Protein AF-K1YU89-F1 (afdb_monomer_lite)

Secondary structure (DSSP, 8-state):
-----TTHHHHHHHHHHHHHHHHHTSTT--SS-HHHHHHHHHHHHTT-S---TTEEE--GGG---EEPPB-S---SS--S-TTT-----SS---PPPPPB--EEEEEEEE-S-EEHHHHHTTTTTSGGGG-B-HHHHHHHHHH-GGGS-TT-EEEEEEEETTEEEEEEEEE-TTTSSEEEEEEETTS-PEEPGGGEEEEEE-------

Sequence (208 aa):
MAHRVAGEQYYDLDGQLLEIKRQLRQRAGYPYDPNELRKHLQSIITGKFYTTLALIARDSKERNIIMDRTDGTGLLSRTQEQYIFSSTVDFDIREYDQPTEIMPVSIFALMENATFTQMFGSLLQEPEDLFFTQAQVKSFILKNQDWLHEDCITHIPFKYGGIYLVANVSFKKSDDIPSVIVHNSKAPQIYSGMCGTILLSRIVVPCY

pLDDT: mean 75.4, std 15.04, range [29.95, 94.62]

Structure (mmCIF, N/CA/C/O backbone):
data_AF-K1YU89-F1
#
_entry.id   AF-K1YU89-F1
#
loop_
_atom_site.group_PDB
_atom_site.id
_atom_site.type_symbol
_atom_site.label_atom_id
_atom_site.label_alt_id
_atom_site.label_comp_id
_atom_site.label_asym_id
_atom_site.label_entity_id
_atom_site.label_seq_id
_atom_site.pdbx_PDB_ins_code
_atom_site.Cartn_x
_atom_site.Cartn_y
_atom_site.Cartn_z
_atom_site.occupancy
_atom_site.B_iso_or_equiv
_atom_site.auth_seq_id
_atom_site.auth_comp_id
_atom_site.auth_asym_id
_atom_site.auth_atom_id
_atom_site.pdbx_PDB_model_num
ATOM 1 N N . MET A 1 1 ? -27.748 -25.096 -0.730 1.00 44.34 1 MET A N 1
ATOM 2 C CA . MET A 1 1 ? -27.776 -25.230 0.742 1.00 44.34 1 MET A CA 1
ATOM 3 C C . MET A 1 1 ? -27.539 -23.847 1.324 1.00 44.34 1 MET A C 1
ATOM 5 O O . MET A 1 1 ? -26.542 -23.240 0.964 1.00 44.34 1 MET A O 1
ATOM 9 N N . ALA A 1 2 ? -28.471 -23.308 2.113 1.00 43.91 2 ALA A N 1
ATOM 10 C CA . ALA A 1 2 ? -28.295 -22.001 2.745 1.00 43.91 2 ALA A CA 1
ATOM 11 C C . ALA A 1 2 ? -27.233 -22.121 3.845 1.00 43.91 2 ALA A C 1
ATOM 13 O O . ALA A 1 2 ? -27.403 -22.886 4.795 1.00 43.91 2 ALA A O 1
ATOM 14 N N . HIS A 1 3 ? -26.120 -21.413 3.687 1.00 44.97 3 HIS A N 1
ATOM 15 C CA . HIS A 1 3 ? -25.055 -21.384 4.678 1.00 44.97 3 HIS A CA 1
ATOM 16 C C . HIS A 1 3 ? -25.601 -20.654 5.923 1.00 44.97 3 HIS A C 1
ATOM 18 O O . HIS A 1 3 ? -25.944 -19.477 5.845 1.00 44.97 3 HIS A O 1
ATOM 24 N N . ARG A 1 4 ? -25.733 -21.343 7.068 1.00 51.50 4 ARG A N 1
ATOM 25 C CA . ARG A 1 4 ? -26.103 -20.761 8.383 1.00 51.50 4 ARG A CA 1
ATOM 26 C C . ARG A 1 4 ? -24.967 -19.880 8.945 1.00 51.50 4 ARG A C 1
ATOM 28 O O . ARG A 1 4 ? -24.510 -20.084 10.058 1.00 51.50 4 ARG A O 1
ATOM 35 N N . VAL A 1 5 ? -24.480 -18.929 8.156 1.00 54.12 5 VAL A N 1
ATOM 36 C CA . VAL A 1 5 ? -23.359 -18.040 8.515 1.00 54.12 5 VAL A CA 1
ATOM 37 C C . VAL A 1 5 ? -23.851 -16.833 9.333 1.00 54.12 5 VAL A C 1
ATOM 39 O O . VAL A 1 5 ? -23.093 -16.228 10.073 1.00 54.12 5 VAL A O 1
ATOM 42 N N . ALA A 1 6 ? -25.155 -16.541 9.303 1.00 61.31 6 ALA A N 1
ATOM 43 C CA . ALA A 1 6 ? -25.729 -15.294 9.812 1.00 61.31 6 ALA A CA 1
ATOM 44 C C . ALA A 1 6 ? -26.273 -15.325 11.261 1.00 61.31 6 ALA A C 1
ATOM 46 O O . ALA A 1 6 ? -26.884 -14.361 11.698 1.00 61.31 6 ALA A O 1
ATOM 47 N N . GLY A 1 7 ? -26.144 -16.413 12.022 1.00 76.19 7 GLY A N 1
ATOM 48 C CA . GLY A 1 7 ? -26.718 -16.456 13.379 1.00 76.19 7 GLY A CA 1
ATOM 49 C C . GLY A 1 7 ? -25.809 -15.801 14.416 1.00 76.19 7 GLY A C 1
ATOM 50 O O . GLY A 1 7 ? -26.091 -14.730 14.947 1.00 76.19 7 GLY A O 1
ATOM 51 N N . GLU A 1 8 ? -24.692 -16.473 14.678 1.00 80.69 8 GLU A N 1
ATOM 52 C CA . GLU A 1 8 ? -23.737 -16.093 15.722 1.00 80.69 8 GLU A CA 1
ATOM 53 C C . GLU A 1 8 ? -23.016 -14.784 15.387 1.00 80.69 8 GLU A C 1
ATOM 55 O O . GLU A 1 8 ? -22.921 -13.911 16.238 1.00 80.69 8 GLU A O 1
ATOM 60 N N . GLN A 1 9 ? -22.635 -14.568 14.122 1.00 75.56 9 GLN A N 1
ATOM 61 C CA . GLN A 1 9 ? -21.966 -13.330 13.702 1.00 75.56 9 GLN A CA 1
ATOM 62 C C . GLN A 1 9 ? -22.813 -12.076 13.961 1.00 75.56 9 GLN A C 1
ATOM 64 O O . GLN A 1 9 ? -22.295 -11.051 14.396 1.00 75.56 9 GLN A O 1
ATOM 69 N N . TYR A 1 10 ? -24.125 -12.144 13.717 1.00 81.94 10 TYR A N 1
ATOM 70 C CA . TYR A 1 10 ? -25.020 -11.017 13.983 1.00 81.94 10 TYR A CA 1
ATOM 71 C C . TYR A 1 10 ? -25.264 -10.823 15.478 1.00 81.94 10 TYR A C 1
ATOM 73 O O . TYR A 1 10 ? -25.394 -9.685 15.923 1.00 81.94 10 TYR A O 1
ATOM 81 N N . TYR A 1 11 ? -25.297 -11.912 16.250 1.00 85.25 11 TYR A N 1
ATOM 82 C CA . TYR A 1 11 ? -25.384 -11.848 17.705 1.00 85.25 11 TYR A CA 1
ATOM 83 C C . TYR A 1 11 ? -24.146 -11.171 18.312 1.00 85.25 11 TYR A C 1
ATOM 85 O O . TYR A 1 11 ? -24.275 -10.277 19.148 1.00 85.25 11 TYR A O 1
ATOM 93 N N . ASP A 1 12 ? -22.952 -11.526 17.836 1.00 87.88 12 ASP A N 1
ATOM 94 C CA . ASP A 1 12 ? -21.697 -10.917 18.279 1.00 87.88 12 ASP A CA 1
ATOM 95 C C . ASP A 1 12 ? -21.623 -9.430 17.904 1.00 87.88 12 ASP A C 1
ATOM 97 O O . ASP A 1 12 ? -21.248 -8.597 18.734 1.00 87.88 12 ASP A O 1
ATOM 101 N N . LEU A 1 13 ? -22.036 -9.070 16.681 1.00 84.75 13 LEU A N 1
ATOM 102 C CA . LEU A 1 13 ? -22.123 -7.673 16.241 1.00 84.75 13 LEU A CA 1
ATOM 103 C C . LEU A 1 13 ? -23.114 -6.861 17.087 1.00 84.75 13 LEU A C 1
ATOM 105 O O . LEU A 1 13 ? -22.806 -5.733 17.474 1.00 84.75 13 LEU A O 1
ATOM 109 N N . ASP A 1 14 ? -24.280 -7.421 17.418 1.00 89.88 14 ASP A N 1
ATOM 110 C CA . ASP A 1 14 ? -25.248 -6.769 18.310 1.00 89.88 14 ASP A CA 1
ATOM 111 C C . ASP A 1 14 ? -24.659 -6.557 19.715 1.00 89.88 14 ASP A C 1
ATOM 113 O O . ASP A 1 14 ? -24.764 -5.466 20.286 1.00 89.88 14 ASP A O 1
ATOM 117 N N . GLY A 1 15 ? -23.929 -7.549 20.236 1.00 92.62 15 GLY A N 1
ATOM 118 C CA . GLY A 1 15 ? -23.182 -7.435 21.488 1.00 92.62 15 GLY A CA 1
ATOM 119 C C . GLY A 1 15 ? -22.153 -6.296 21.475 1.00 92.62 15 GLY A C 1
ATOM 120 O O . GLY A 1 15 ? -22.077 -5.514 22.428 1.00 92.62 15 GLY A O 1
ATOM 121 N N . GLN A 1 16 ? -21.405 -6.137 20.380 1.00 90.19 16 GLN A N 1
ATOM 122 C CA . GLN A 1 16 ? -20.457 -5.029 20.209 1.00 90.19 16 GLN A CA 1
ATOM 123 C C . GLN A 1 16 ? -21.161 -3.663 20.181 1.00 90.19 16 GLN A C 1
ATOM 125 O O . GLN A 1 16 ? -20.719 -2.718 20.843 1.00 90.19 16 GLN A O 1
ATOM 130 N N . LEU A 1 17 ? -22.286 -3.549 19.467 1.00 91.06 17 LEU A N 1
ATOM 131 C CA . LEU A 1 17 ? -23.087 -2.320 19.423 1.00 91.06 17 LEU A CA 1
ATOM 132 C C . LEU A 1 17 ? -23.656 -1.960 20.802 1.00 91.06 17 LEU A C 1
ATOM 134 O O . LEU A 1 17 ? -23.682 -0.781 21.183 1.00 91.06 17 LEU A O 1
ATOM 138 N N . LEU A 1 18 ? -24.080 -2.962 21.575 1.00 93.81 18 LEU A N 1
ATOM 139 C CA . LEU A 1 18 ? -24.549 -2.777 22.943 1.00 93.81 18 LEU A CA 1
ATOM 140 C C . LEU A 1 18 ? -23.438 -2.231 23.849 1.00 93.81 18 LEU A C 1
ATOM 142 O O . LEU A 1 18 ? -23.694 -1.316 24.637 1.00 93.81 18 LEU A O 1
ATOM 146 N N . GLU A 1 19 ? -22.211 -2.735 23.714 1.00 93.44 19 GLU A N 1
ATOM 147 C CA . GLU A 1 19 ? -21.069 -2.263 24.500 1.00 93.44 19 GLU A CA 1
ATOM 148 C C . GLU A 1 19 ? -20.697 -0.813 24.160 1.00 93.44 19 GLU A C 1
ATOM 150 O O . GLU A 1 19 ? -20.540 0.004 25.071 1.00 93.44 19 GLU A O 1
ATOM 155 N N . ILE A 1 20 ? -20.673 -0.436 22.875 1.00 88.69 20 ILE A N 1
ATOM 156 C CA . ILE A 1 20 ? -20.474 0.965 22.454 1.00 88.69 20 ILE A CA 1
ATOM 157 C C . ILE A 1 20 ? -21.544 1.864 23.088 1.00 88.69 20 ILE A C 1
ATOM 159 O O . ILE A 1 20 ? -21.242 2.897 23.693 1.00 88.69 20 ILE A O 1
ATOM 163 N N . LYS A 1 21 ? -22.815 1.452 23.022 1.00 92.00 21 LYS A N 1
ATOM 164 C CA . LYS A 1 21 ? -23.932 2.183 23.634 1.00 92.00 21 LYS A CA 1
ATOM 165 C C . LYS A 1 21 ? -23.790 2.296 25.153 1.00 92.00 21 LYS A C 1
ATOM 167 O O . LYS A 1 21 ? -24.124 3.341 25.715 1.00 92.00 21 LYS A O 1
ATOM 172 N N . ARG A 1 22 ? -23.318 1.244 25.828 1.00 94.62 22 ARG A N 1
ATOM 173 C CA . ARG A 1 22 ? -23.059 1.246 27.274 1.00 94.62 22 ARG A CA 1
ATOM 174 C C . ARG A 1 22 ? -21.967 2.253 27.626 1.00 94.62 22 ARG A C 1
ATOM 176 O O . ARG A 1 22 ? -22.165 3.038 28.551 1.00 94.62 22 ARG A O 1
ATOM 183 N N . GLN A 1 23 ? -20.858 2.262 26.885 1.00 91.19 23 GLN A N 1
ATOM 184 C CA . GLN A 1 23 ? -19.743 3.194 27.081 1.00 91.19 23 GLN A CA 1
ATOM 185 C C . GLN A 1 23 ? -20.178 4.653 26.897 1.00 91.19 23 GLN A C 1
ATOM 187 O O . GLN A 1 23 ? -19.888 5.487 27.750 1.00 91.19 23 GLN A O 1
ATOM 192 N N . LEU A 1 24 ? -20.981 4.947 25.869 1.00 90.75 24 LEU A N 1
ATOM 193 C CA . LEU A 1 24 ? -21.518 6.293 25.626 1.00 90.75 24 LEU A CA 1
ATOM 194 C C . LEU A 1 24 ? -22.447 6.812 26.732 1.00 90.75 24 LEU A C 1
ATOM 196 O O . LEU A 1 24 ? -22.634 8.018 26.869 1.00 90.75 24 LEU A O 1
ATOM 200 N N . ARG A 1 25 ? -23.052 5.913 27.516 1.00 92.62 25 ARG A N 1
ATOM 201 C CA . ARG A 1 25 ? -23.975 6.250 28.612 1.00 92.62 25 ARG A CA 1
ATOM 202 C C . ARG A 1 25 ? -23.294 6.371 29.973 1.00 92.62 25 ARG A C 1
ATOM 204 O O . ARG A 1 25 ? -23.973 6.649 30.963 1.00 92.62 25 ARG A O 1
ATOM 211 N N . GLN A 1 26 ? -21.986 6.135 30.062 1.00 93.44 26 GLN A N 1
ATOM 212 C CA . GLN A 1 26 ? -21.264 6.286 31.321 1.00 93.44 26 GLN A CA 1
ATOM 213 C C . GLN A 1 26 ? -21.267 7.754 31.761 1.00 93.44 26 GLN A C 1
ATOM 215 O O . GLN A 1 26 ? -21.104 8.660 30.949 1.00 93.44 26 GLN A O 1
ATOM 220 N N . ARG A 1 27 ? -21.416 8.005 33.069 1.00 89.69 27 ARG A N 1
ATOM 221 C CA . ARG A 1 27 ? -21.416 9.373 33.626 1.00 89.69 27 ARG A CA 1
ATOM 222 C C . ARG A 1 27 ? -20.113 10.133 33.370 1.00 89.69 27 ARG A C 1
ATOM 224 O O . ARG A 1 27 ? -20.145 11.352 33.286 1.00 89.69 27 ARG A O 1
ATOM 231 N N . ALA A 1 28 ? -18.997 9.415 33.255 1.00 90.94 28 ALA A N 1
ATOM 232 C CA . ALA A 1 28 ? -17.693 9.984 32.925 1.00 90.94 28 ALA A CA 1
ATOM 233 C C . ALA A 1 28 ? -17.545 10.338 31.431 1.00 90.94 28 ALA A C 1
ATOM 235 O O . ALA A 1 28 ? -16.550 10.945 31.049 1.00 90.94 28 ALA A O 1
ATOM 236 N N . GLY A 1 29 ? -18.531 9.986 30.598 1.00 81.75 29 GLY A N 1
ATOM 237 C CA . GLY A 1 29 ? -18.482 10.154 29.152 1.00 81.75 29 GLY A CA 1
ATOM 238 C C . GLY A 1 29 ? -17.645 9.086 28.447 1.00 81.75 29 GLY A C 1
ATOM 239 O O . GLY A 1 29 ? -17.143 8.142 29.057 1.00 81.75 29 GLY A O 1
ATOM 240 N N . TYR A 1 30 ? -17.527 9.238 27.130 1.00 85.31 30 TYR A N 1
ATOM 241 C CA . TYR A 1 30 ? -16.664 8.421 26.285 1.00 85.31 30 TYR A CA 1
ATOM 242 C C . TYR A 1 30 ? -15.291 9.105 26.174 1.00 85.31 30 TYR A C 1
ATOM 244 O O . TYR A 1 30 ? -15.261 10.309 25.925 1.00 8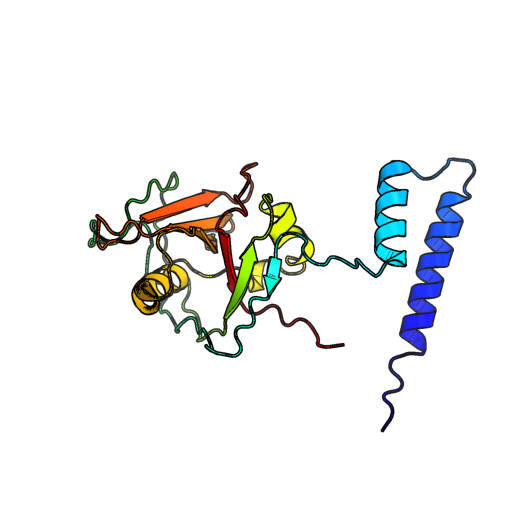5.31 30 TYR A O 1
ATOM 252 N N . PRO A 1 31 ? -14.160 8.396 26.353 1.00 86.31 31 PRO A N 1
ATOM 253 C CA . PRO A 1 31 ? -12.840 9.029 26.446 1.00 86.31 31 PRO A CA 1
ATOM 254 C C . PRO A 1 31 ? -12.288 9.559 25.110 1.00 86.31 31 PRO A C 1
ATOM 256 O O . PRO A 1 31 ? -11.202 10.131 25.089 1.00 86.31 31 PRO A O 1
ATOM 259 N N . TYR A 1 32 ? -13.011 9.376 24.002 1.00 88.19 32 TYR A N 1
ATOM 260 C CA . TYR A 1 32 ? -12.605 9.809 22.663 1.00 88.19 32 TYR A CA 1
ATOM 261 C C . TYR A 1 32 ? -13.449 10.990 22.165 1.00 88.19 32 TYR A C 1
ATOM 263 O O . TYR A 1 32 ? -14.553 11.227 22.657 1.00 88.19 32 TYR A O 1
ATOM 271 N N . ASP A 1 33 ? -12.947 11.705 21.150 1.00 87.44 33 ASP A N 1
ATOM 272 C CA . ASP A 1 33 ? -13.638 12.852 20.549 1.00 87.44 33 ASP A CA 1
ATOM 273 C C . ASP A 1 33 ? -15.028 12.449 20.001 1.00 87.44 33 ASP A C 1
ATOM 275 O O . ASP A 1 33 ? -15.123 11.601 19.102 1.00 87.44 33 ASP A O 1
ATOM 279 N N . PRO A 1 34 ? -16.123 13.059 20.496 1.00 87.50 34 PRO A N 1
ATOM 280 C CA . PRO A 1 34 ? -17.476 12.751 20.045 1.00 87.50 34 PRO A CA 1
ATOM 281 C C . PRO A 1 34 ? -17.710 13.045 18.555 1.00 87.50 34 PRO A C 1
ATOM 283 O O . PRO A 1 34 ? -18.547 12.384 17.935 1.00 87.50 34 PRO A O 1
ATOM 286 N N . ASN A 1 35 ? -16.991 14.000 17.953 1.00 87.44 35 ASN A N 1
ATOM 287 C CA . ASN A 1 35 ? -17.133 14.310 16.528 1.00 87.44 35 ASN A CA 1
ATOM 288 C C . ASN A 1 35 ? -16.544 13.207 15.649 1.00 87.44 35 ASN A C 1
ATOM 290 O O . ASN A 1 35 ? -17.170 12.811 14.662 1.00 87.44 35 ASN A O 1
ATOM 294 N N . GLU A 1 36 ? -15.374 12.690 16.020 1.00 83.00 36 GLU A N 1
ATOM 295 C CA . GLU A 1 36 ? -14.752 11.557 15.337 1.00 83.00 36 GLU A CA 1
ATOM 296 C C . GLU A 1 36 ? -15.609 10.300 15.479 1.00 83.00 36 GLU A C 1
ATOM 298 O O . GLU A 1 36 ? -15.924 9.661 14.472 1.00 83.00 36 GLU A O 1
ATOM 303 N N . LEU A 1 37 ? -16.102 9.995 16.684 1.00 87.62 37 LEU A N 1
ATOM 304 C CA . LEU A 1 37 ? -17.018 8.870 16.882 1.00 87.62 37 LEU A CA 1
ATOM 305 C C . LEU A 1 37 ? -18.277 8.998 16.009 1.00 87.62 37 LEU A C 1
ATOM 307 O O . LEU A 1 37 ? -18.686 8.031 15.364 1.00 87.62 37 LEU A O 1
ATOM 311 N N . ARG A 1 38 ? -18.878 10.195 15.937 1.00 89.69 38 ARG A N 1
ATOM 312 C CA . ARG A 1 38 ? -20.055 10.449 15.093 1.00 89.69 38 ARG A CA 1
ATOM 313 C C . ARG A 1 38 ? -19.775 10.149 13.621 1.00 89.69 38 ARG A C 1
ATOM 315 O O . ARG A 1 38 ? -20.617 9.536 12.968 1.00 89.69 38 ARG A O 1
ATOM 322 N N . LYS A 1 39 ? -18.617 10.567 13.096 1.00 84.06 39 LYS A N 1
ATOM 323 C CA . LYS A 1 39 ? -18.219 10.281 11.706 1.00 84.06 39 LYS A CA 1
ATOM 324 C C . LYS A 1 39 ? -18.133 8.775 11.456 1.00 84.06 39 LYS A C 1
ATOM 326 O O . LYS A 1 39 ? -18.711 8.298 10.486 1.00 84.06 39 LYS A O 1
ATOM 331 N N . HIS A 1 40 ? -17.486 8.027 12.349 1.00 83.81 40 HIS A N 1
ATOM 332 C CA . HIS A 1 40 ? -17.321 6.577 12.206 1.00 83.81 40 HIS A CA 1
ATOM 333 C C . HIS A 1 40 ? -18.657 5.826 12.288 1.00 83.81 40 HIS A C 1
ATOM 335 O O . HIS A 1 40 ? -18.933 4.973 11.445 1.00 83.81 40 HIS A O 1
ATOM 341 N N . LEU A 1 41 ? -19.529 6.188 13.235 1.00 88.00 41 LEU A N 1
ATOM 342 C CA . LEU A 1 41 ? -20.878 5.619 13.328 1.00 88.00 41 LEU A CA 1
ATOM 343 C C . LEU A 1 41 ? -21.704 5.911 12.068 1.00 88.00 41 LEU A C 1
ATOM 345 O O . LEU A 1 41 ? -22.385 5.023 11.560 1.00 88.00 41 LEU A O 1
ATOM 349 N N . GLN A 1 42 ? -21.615 7.127 11.521 1.00 87.44 42 GLN A N 1
ATOM 350 C CA . GLN A 1 42 ? -22.289 7.472 10.269 1.00 87.44 42 GLN A CA 1
ATOM 351 C C . GLN A 1 42 ? -21.751 6.653 9.086 1.00 87.44 42 GLN A C 1
ATOM 353 O O . GLN A 1 42 ? -22.534 6.229 8.232 1.00 87.44 42 GLN A O 1
ATOM 358 N N . SER A 1 43 ? -20.442 6.399 9.035 1.00 80.69 43 SER A N 1
ATOM 359 C CA . SER A 1 43 ? -19.835 5.527 8.024 1.00 80.69 43 SER A CA 1
ATOM 360 C C . SER A 1 43 ? -20.370 4.097 8.120 1.00 80.69 43 SER A C 1
ATOM 362 O O . SER A 1 43 ? -20.803 3.556 7.108 1.00 80.69 43 SER A O 1
ATOM 364 N N . ILE A 1 44 ? -20.454 3.531 9.328 1.00 84.00 44 ILE A N 1
ATOM 365 C CA . ILE A 1 44 ? -21.052 2.207 9.578 1.00 84.00 44 ILE A CA 1
ATOM 366 C C . ILE A 1 44 ? -22.511 2.160 9.098 1.00 84.00 44 ILE A C 1
ATOM 368 O O . ILE A 1 44 ? -22.881 1.281 8.326 1.00 84.00 44 ILE A O 1
ATOM 372 N N . ILE A 1 45 ? -23.333 3.142 9.490 1.00 83.75 45 ILE A N 1
ATOM 373 C CA . ILE A 1 45 ? -24.760 3.211 9.119 1.00 83.75 45 ILE A CA 1
ATOM 374 C C . ILE A 1 45 ? -24.947 3.306 7.600 1.00 83.75 45 ILE A C 1
ATOM 376 O O . ILE A 1 45 ? -25.881 2.731 7.048 1.00 83.75 45 ILE A O 1
ATOM 380 N N . THR A 1 46 ? -24.070 4.043 6.918 1.00 77.81 46 THR A N 1
ATOM 381 C CA . THR A 1 46 ? -24.148 4.245 5.462 1.00 77.81 46 THR A CA 1
ATOM 382 C C . THR A 1 46 ? -23.481 3.133 4.659 1.00 77.81 46 THR A C 1
ATOM 384 O O . THR A 1 46 ? -23.377 3.251 3.440 1.00 77.81 46 THR A O 1
ATOM 387 N N . GLY A 1 47 ? -23.017 2.064 5.313 1.00 72.00 47 GLY A N 1
ATOM 388 C CA . GLY A 1 47 ? -22.324 0.969 4.643 1.00 72.00 47 GLY A CA 1
ATOM 389 C C . GLY A 1 47 ? -20.935 1.341 4.121 1.00 72.00 47 GLY A C 1
ATOM 390 O O . GLY A 1 47 ? -20.346 0.593 3.347 1.00 72.00 47 GLY A O 1
ATOM 391 N N . LYS A 1 48 ? -20.385 2.488 4.538 1.00 70.62 48 LYS A N 1
ATOM 392 C CA . LYS A 1 48 ? -19.031 2.941 4.199 1.00 70.62 48 LYS A CA 1
ATOM 393 C C . LYS A 1 48 ? -18.022 2.282 5.135 1.00 70.62 48 LYS A C 1
ATOM 395 O O . LYS A 1 48 ? -17.305 2.957 5.872 1.00 70.62 48 LYS A O 1
ATOM 400 N N . PHE A 1 49 ? -17.979 0.953 5.107 1.00 61.59 49 PHE A N 1
ATOM 401 C CA . PHE A 1 49 ? -17.081 0.110 5.901 1.00 61.59 49 PHE A CA 1
ATOM 402 C C . PHE A 1 49 ? -15.644 0.143 5.368 1.00 61.59 49 PHE A C 1
ATOM 404 O O . PHE A 1 49 ? -15.028 -0.890 5.169 1.00 61.59 49 PHE A O 1
ATOM 411 N N . TYR A 1 50 ? -15.109 1.337 5.112 1.00 57.53 50 TYR A N 1
ATOM 412 C CA . TYR A 1 50 ? -13.865 1.534 4.369 1.00 57.53 50 TYR A CA 1
ATOM 413 C C . TYR A 1 50 ? -13.991 0.995 2.939 1.00 57.53 50 TYR A C 1
ATOM 415 O O . TYR A 1 50 ? -13.346 0.033 2.535 1.00 57.53 50 TYR A O 1
ATOM 423 N N . THR A 1 51 ? -14.766 1.689 2.105 1.00 49.03 51 THR A N 1
ATOM 424 C CA . THR A 1 51 ? -14.253 1.853 0.745 1.00 49.03 51 THR A CA 1
ATOM 425 C C . THR A 1 51 ? -12.999 2.678 0.935 1.00 49.03 51 THR A C 1
ATOM 427 O O . THR A 1 51 ? -13.084 3.788 1.460 1.00 49.03 51 THR A O 1
ATOM 430 N N . THR A 1 52 ? -11.841 2.117 0.628 1.00 51.72 52 THR A N 1
ATOM 431 C CA . THR A 1 52 ? -10.607 2.869 0.465 1.00 51.72 52 THR A CA 1
ATOM 432 C C . THR A 1 52 ? -10.954 4.042 -0.453 1.00 51.72 52 THR A C 1
ATOM 434 O O . THR A 1 52 ? -11.062 3.856 -1.656 1.00 51.72 52 THR A O 1
ATOM 437 N N . LEU A 1 53 ? -11.271 5.225 0.094 1.00 48.25 53 LEU A N 1
ATOM 438 C CA . LEU A 1 53 ? -11.819 6.346 -0.694 1.00 48.25 53 LEU A CA 1
ATOM 439 C C . LEU A 1 53 ? -10.833 6.771 -1.787 1.00 48.25 53 LEU A C 1
ATOM 441 O O . LEU A 1 53 ? -11.217 7.314 -2.814 1.00 48.25 53 LEU A O 1
ATOM 445 N N . ALA A 1 54 ? -9.566 6.429 -1.578 1.00 52.47 54 ALA A N 1
ATOM 446 C CA . ALA A 1 54 ? -8.511 6.577 -2.545 1.00 52.47 54 ALA A CA 1
ATOM 447 C C . ALA A 1 54 ? -8.513 5.475 -3.620 1.00 52.47 54 ALA A C 1
ATOM 449 O O . ALA A 1 54 ? -8.226 5.791 -4.761 1.00 52.47 54 ALA A O 1
ATOM 450 N N . LEU A 1 55 ? -8.824 4.212 -3.304 1.00 50.34 55 LEU A N 1
ATOM 451 C CA . LEU A 1 55 ? -8.572 3.073 -4.191 1.00 50.34 55 LEU A CA 1
ATOM 452 C C . LEU A 1 55 ? -9.853 2.444 -4.730 1.00 50.34 55 LEU A C 1
ATOM 454 O O . LEU A 1 55 ? -10.497 1.634 -4.065 1.00 50.34 55 LEU A O 1
ATOM 458 N N . ILE A 1 56 ? -10.177 2.751 -5.984 1.00 53.34 56 ILE A N 1
ATOM 459 C CA . ILE A 1 56 ? -11.165 1.980 -6.740 1.00 53.34 56 ILE A CA 1
ATOM 460 C C . ILE A 1 56 ? -10.418 0.840 -7.425 1.00 53.34 56 ILE A C 1
ATOM 462 O O . ILE A 1 56 ? -9.452 1.079 -8.153 1.00 53.34 56 ILE A O 1
ATOM 466 N N . ALA A 1 57 ? -10.853 -0.402 -7.194 1.00 55.28 57 ALA A N 1
ATOM 467 C CA . ALA A 1 57 ? -10.370 -1.541 -7.965 1.00 55.28 57 ALA A CA 1
ATOM 468 C C . ALA A 1 57 ? -10.634 -1.245 -9.443 1.00 55.28 57 ALA A C 1
ATOM 470 O O . ALA A 1 57 ? -11.786 -1.151 -9.873 1.00 55.28 57 ALA A O 1
ATOM 471 N N . ARG A 1 58 ? -9.568 -1.035 -10.216 1.00 57.12 58 ARG A N 1
ATOM 472 C CA . ARG A 1 58 ? -9.708 -0.908 -11.662 1.00 57.12 58 ARG A CA 1
ATOM 473 C C . ARG A 1 58 ? -10.049 -2.312 -12.138 1.00 57.12 58 ARG A C 1
ATOM 475 O O . ARG A 1 58 ? -9.349 -3.239 -11.739 1.00 57.12 58 ARG A O 1
ATOM 482 N N . ASP A 1 59 ? -11.142 -2.480 -12.886 1.00 48.72 59 ASP A N 1
ATOM 483 C CA . ASP A 1 59 ? -11.612 -3.801 -13.318 1.00 48.72 59 ASP A CA 1
ATOM 484 C C . ASP A 1 59 ? -10.473 -4.476 -14.103 1.00 48.72 59 ASP A C 1
ATOM 486 O O . ASP A 1 59 ? -10.240 -4.197 -15.276 1.00 48.72 59 ASP A O 1
ATOM 490 N N . SER A 1 60 ? -9.687 -5.311 -13.419 1.00 49.84 60 SER A N 1
ATOM 491 C CA . SER A 1 60 ? -8.517 -5.996 -13.971 1.00 49.84 60 SER A CA 1
ATOM 492 C C . SER A 1 60 ? -8.930 -7.180 -14.838 1.00 49.84 60 SER A C 1
ATOM 494 O O . SER A 1 60 ? -8.073 -7.923 -15.312 1.00 49.84 60 SER A O 1
ATOM 496 N N . LYS A 1 61 ? -10.241 -7.350 -15.072 1.00 45.06 61 LYS A N 1
ATOM 497 C CA . LYS A 1 61 ? -10.837 -8.431 -15.862 1.00 45.06 61 LYS A CA 1
ATOM 498 C C . LYS A 1 61 ? -10.212 -8.605 -17.242 1.00 45.06 61 LYS A C 1
ATOM 500 O O . LYS A 1 61 ? -10.313 -9.695 -17.791 1.00 45.06 61 LYS A O 1
ATOM 505 N N . GLU A 1 62 ? -9.549 -7.589 -17.791 1.00 52.06 62 GLU A N 1
ATOM 506 C CA . GLU A 1 62 ? -8.875 -7.713 -19.084 1.00 52.06 62 GLU A CA 1
ATOM 507 C C . GLU A 1 62 ? -7.413 -8.178 -19.003 1.00 52.06 62 GLU A C 1
ATOM 509 O O . GLU A 1 62 ? -6.893 -8.663 -20.006 1.00 52.06 62 GLU A O 1
ATOM 514 N N . ARG A 1 63 ? -6.726 -8.087 -17.851 1.00 62.00 63 ARG A N 1
ATOM 515 C CA . ARG A 1 63 ? -5.322 -8.521 -17.721 1.00 62.00 63 ARG A CA 1
ATOM 516 C C . ARG A 1 63 ? -5.022 -9.086 -16.334 1.00 62.00 63 ARG A C 1
ATOM 518 O O . ARG A 1 63 ? -4.907 -8.353 -15.356 1.00 62.00 63 ARG A O 1
ATOM 525 N N . ASN A 1 64 ? -4.805 -10.400 -16.282 1.00 73.38 64 ASN A N 1
ATOM 526 C CA . ASN A 1 64 ? -4.204 -11.070 -15.131 1.00 73.38 64 ASN A CA 1
ATOM 527 C C . ASN A 1 64 ? -2.749 -10.610 -14.993 1.00 73.38 64 ASN A C 1
ATOM 529 O O . ASN A 1 64 ? -1.858 -11.153 -15.645 1.00 73.38 64 ASN A O 1
ATOM 533 N N . ILE A 1 65 ? -2.517 -9.590 -14.168 1.00 82.88 65 ILE A N 1
ATOM 534 C CA . ILE A 1 65 ? -1.165 -9.146 -13.847 1.00 82.88 65 ILE A CA 1
ATOM 535 C C . ILE A 1 65 ? -0.558 -10.089 -12.816 1.00 82.88 65 ILE A C 1
ATOM 537 O O . ILE A 1 65 ? -1.155 -10.395 -11.782 1.00 82.88 65 ILE A O 1
ATOM 541 N N . ILE A 1 66 ? 0.650 -10.546 -13.121 1.00 86.00 66 ILE A N 1
ATOM 542 C CA . ILE A 1 66 ? 1.393 -11.514 -12.331 1.00 86.00 66 ILE A CA 1
ATOM 543 C C . ILE A 1 66 ? 2.792 -10.941 -12.085 1.00 86.00 66 ILE A C 1
ATOM 545 O O . ILE A 1 66 ? 3.484 -10.577 -13.039 1.00 86.00 66 ILE A O 1
ATOM 549 N N . MET A 1 67 ? 3.199 -10.874 -10.817 1.00 88.06 67 MET A N 1
ATOM 550 C CA . MET A 1 67 ? 4.606 -10.769 -10.433 1.00 88.06 67 MET A CA 1
ATOM 551 C C . MET A 1 67 ? 5.266 -12.119 -10.675 1.00 88.06 67 MET A C 1
ATOM 553 O O . MET A 1 67 ? 4.808 -13.143 -10.159 1.00 88.06 67 MET A O 1
ATOM 557 N N . ASP A 1 68 ? 6.343 -12.123 -11.448 1.00 89.19 68 ASP A N 1
ATOM 558 C CA . ASP A 1 68 ? 7.105 -13.341 -11.680 1.00 89.19 68 ASP A CA 1
ATOM 559 C C . ASP A 1 68 ? 7.899 -13.745 -10.431 1.00 89.19 68 ASP A C 1
ATOM 561 O O . ASP A 1 68 ? 8.246 -12.919 -9.584 1.00 89.19 68 ASP A O 1
ATOM 565 N N . ARG A 1 69 ? 8.219 -15.040 -10.352 1.00 94.00 69 ARG A N 1
ATOM 566 C CA . ARG A 1 69 ? 9.171 -15.583 -9.379 1.00 94.00 69 ARG A CA 1
ATOM 567 C C . ARG A 1 69 ? 10.515 -14.874 -9.522 1.00 94.00 69 ARG A C 1
ATOM 569 O O . ARG A 1 69 ? 11.037 -14.768 -10.633 1.00 94.00 69 ARG A O 1
ATOM 576 N N . THR A 1 70 ? 11.124 -14.509 -8.399 1.00 92.69 70 THR A N 1
ATOM 577 C CA . THR A 1 70 ? 12.468 -13.914 -8.366 1.00 92.69 70 THR A CA 1
ATOM 578 C C . THR A 1 70 ? 13.408 -14.729 -7.496 1.00 92.69 70 THR A C 1
ATOM 580 O O . THR A 1 70 ? 12.975 -15.344 -6.528 1.00 92.69 70 THR A O 1
ATOM 583 N N . ASP A 1 71 ? 14.707 -14.680 -7.778 1.00 92.19 71 ASP A N 1
ATOM 584 C CA . ASP A 1 71 ? 15.747 -15.250 -6.906 1.00 92.19 71 ASP A CA 1
ATOM 585 C C . ASP A 1 71 ? 16.189 -14.292 -5.781 1.00 92.19 71 ASP A C 1
ATOM 587 O O . ASP A 1 71 ? 17.008 -14.661 -4.946 1.00 92.19 71 ASP A O 1
ATOM 591 N N . GLY A 1 72 ? 15.645 -13.067 -5.762 1.00 89.25 72 GLY A N 1
ATOM 592 C CA . GLY A 1 72 ? 15.939 -12.038 -4.762 1.00 89.25 72 GLY A CA 1
ATOM 593 C C . GLY A 1 72 ? 17.177 -11.185 -5.067 1.00 89.25 72 GLY A C 1
ATOM 594 O O . GLY A 1 72 ? 17.443 -10.210 -4.366 1.00 89.25 72 GLY A O 1
ATOM 595 N N . THR A 1 73 ? 17.910 -11.477 -6.148 1.00 88.69 73 THR A N 1
ATOM 596 C CA . THR A 1 73 ? 19.162 -10.775 -6.486 1.00 88.69 73 THR A CA 1
ATOM 597 C C . THR A 1 73 ? 18.950 -9.427 -7.190 1.00 88.69 73 THR A C 1
ATOM 599 O O . THR A 1 73 ? 19.877 -8.625 -7.327 1.00 88.69 73 THR A O 1
ATOM 602 N N . GLY A 1 74 ? 17.723 -9.143 -7.634 1.00 83.94 74 GLY A N 1
ATOM 603 C CA . GLY A 1 74 ? 17.370 -7.900 -8.316 1.00 83.94 74 GLY A CA 1
ATOM 604 C C . GLY A 1 74 ? 17.295 -6.709 -7.361 1.00 83.94 74 GLY A C 1
ATOM 605 O O . GLY A 1 74 ? 16.328 -6.571 -6.622 1.00 83.94 74 GLY A O 1
ATOM 606 N N . LEU A 1 75 ? 18.282 -5.814 -7.420 1.00 83.88 75 LEU A N 1
ATOM 607 C CA . LEU A 1 75 ? 18.278 -4.551 -6.673 1.00 83.88 75 LEU A CA 1
ATOM 608 C C . LEU A 1 75 ? 17.756 -3.401 -7.535 1.00 83.88 75 LEU A C 1
ATOM 610 O O . LEU A 1 75 ? 18.120 -3.297 -8.708 1.00 83.88 75 LEU A O 1
ATOM 614 N N . LEU A 1 76 ? 16.981 -2.495 -6.931 1.00 79.56 76 LEU A N 1
ATOM 615 C CA . LEU A 1 76 ? 16.548 -1.256 -7.595 1.00 79.56 76 LEU A CA 1
ATOM 616 C C . LEU A 1 76 ? 17.696 -0.240 -7.732 1.00 79.56 76 LEU A C 1
ATOM 618 O O . LEU A 1 76 ? 17.745 0.502 -8.704 1.00 79.56 76 LEU A O 1
ATOM 622 N N . SER A 1 77 ? 18.635 -0.229 -6.781 1.00 71.00 77 SER A N 1
ATOM 623 C CA . SER A 1 77 ? 19.744 0.738 -6.696 1.00 71.00 77 SER A CA 1
ATOM 624 C C . SER A 1 77 ? 20.969 0.388 -7.548 1.00 71.00 77 SER A C 1
ATOM 626 O O . SER A 1 77 ? 21.810 1.246 -7.810 1.00 71.00 77 SER A O 1
ATOM 628 N N . ARG A 1 78 ? 21.131 -0.892 -7.915 1.00 58.38 78 ARG A N 1
ATOM 629 C CA . ARG A 1 78 ? 22.417 -1.457 -8.362 1.00 58.38 78 ARG A CA 1
ATOM 630 C C . ARG A 1 78 ? 22.406 -1.973 -9.791 1.00 58.38 78 ARG A C 1
ATOM 632 O O . ARG A 1 78 ? 23.217 -2.823 -10.162 1.00 58.38 78 ARG A O 1
ATOM 639 N N . THR A 1 79 ? 21.500 -1.466 -10.607 1.00 54.16 79 THR A N 1
ATOM 640 C CA . THR A 1 79 ? 21.514 -1.779 -12.023 1.00 54.16 79 THR A CA 1
ATOM 641 C C . THR A 1 79 ? 22.704 -1.057 -12.656 1.00 54.16 79 THR A C 1
ATOM 643 O O . THR A 1 79 ? 22.720 0.162 -12.777 1.00 54.16 79 THR A O 1
ATOM 646 N N . GLN A 1 80 ? 23.727 -1.805 -13.091 1.00 47.00 80 GLN A N 1
ATOM 647 C CA . GLN A 1 80 ? 24.719 -1.293 -14.057 1.00 47.00 80 GLN A CA 1
ATOM 648 C C . GLN A 1 80 ? 24.034 -0.746 -15.330 1.00 47.00 80 GLN A C 1
ATOM 650 O O . GLN A 1 80 ? 24.625 0.007 -16.095 1.00 47.00 80 GLN A O 1
ATOM 655 N N . GLU A 1 81 ? 22.747 -1.049 -15.495 1.00 52.56 81 GLU A N 1
ATOM 656 C CA . GLU A 1 81 ? 21.752 -0.327 -16.277 1.00 52.56 81 GLU A CA 1
ATOM 657 C C . GLU A 1 81 ? 21.422 1.035 -15.612 1.00 52.56 81 GLU A C 1
ATOM 659 O O . GLU A 1 81 ? 20.285 1.300 -15.221 1.00 52.56 81 GLU A O 1
ATOM 664 N N . GLN A 1 82 ? 22.419 1.920 -15.475 1.00 47.00 82 GLN A N 1
ATOM 665 C CA . GLN A 1 82 ? 22.253 3.324 -15.033 1.00 47.00 82 GLN A CA 1
ATOM 666 C C . GLN A 1 82 ? 21.255 4.122 -15.897 1.00 47.00 82 GLN A C 1
ATOM 668 O O . GLN A 1 82 ? 20.866 5.231 -15.548 1.00 47.00 82 GLN A O 1
ATOM 673 N N . TYR A 1 83 ? 20.833 3.535 -17.013 1.00 47.62 83 TYR A N 1
ATOM 674 C CA . TYR A 1 83 ? 19.860 4.049 -17.959 1.00 47.62 83 TYR A CA 1
ATOM 675 C C . TYR A 1 83 ? 18.466 3.451 -17.762 1.00 47.62 83 TYR A C 1
ATOM 677 O O . TYR A 1 83 ? 17.695 3.498 -18.696 1.00 47.62 83 TYR A O 1
ATOM 685 N N . ILE A 1 84 ? 18.123 2.816 -16.637 1.00 50.66 84 ILE A N 1
ATOM 686 C CA . ILE A 1 84 ? 16.757 2.278 -16.461 1.00 50.66 84 ILE A CA 1
ATOM 687 C C . ILE A 1 84 ? 15.990 2.976 -15.341 1.00 50.66 84 ILE A C 1
ATOM 689 O O . ILE A 1 84 ? 14.771 2.995 -15.398 1.00 50.66 84 ILE A O 1
ATOM 693 N N . PHE A 1 85 ? 16.666 3.599 -14.369 1.00 51.22 85 PHE A N 1
ATOM 694 C CA . PHE A 1 85 ? 16.003 4.283 -13.259 1.00 51.22 85 PHE A CA 1
ATOM 695 C C . PHE A 1 85 ? 16.757 5.551 -12.854 1.00 51.22 85 PHE A C 1
ATOM 697 O O . PHE A 1 85 ? 17.866 5.484 -12.329 1.00 51.22 85 PHE A O 1
ATOM 704 N N . SER A 1 86 ? 16.143 6.726 -13.030 1.00 50.34 86 SER A N 1
ATOM 705 C CA . SER A 1 86 ? 16.654 7.987 -12.469 1.00 50.34 86 SER A CA 1
ATOM 706 C C . SER A 1 86 ? 16.329 8.072 -10.970 1.00 50.34 86 SER A C 1
ATOM 708 O O . SER A 1 86 ? 15.547 8.913 -10.524 1.00 50.34 86 SER A O 1
ATOM 710 N N . SER A 1 87 ? 16.835 7.136 -10.178 1.00 52.50 87 SER A N 1
ATOM 711 C CA . SER A 1 87 ? 16.415 7.028 -8.790 1.00 52.50 87 SER A CA 1
ATOM 712 C C . SER A 1 87 ? 17.218 7.956 -7.885 1.00 52.50 87 SER A C 1
ATOM 714 O O . SER A 1 87 ? 18.400 7.725 -7.642 1.00 52.50 87 SER A O 1
ATOM 716 N N . THR A 1 88 ? 16.566 8.962 -7.306 1.00 54.91 88 THR A N 1
ATOM 717 C CA . THR A 1 88 ? 16.994 9.545 -6.028 1.00 54.91 88 THR A CA 1
ATOM 718 C C . THR A 1 88 ? 16.523 8.606 -4.924 1.00 54.91 88 THR A C 1
ATOM 720 O O . THR A 1 88 ? 15.495 8.839 -4.287 1.00 54.91 88 THR A O 1
ATOM 723 N N . VAL A 1 89 ? 17.204 7.471 -4.762 1.00 54.84 89 VAL A N 1
ATOM 724 C CA . VAL A 1 89 ? 16.994 6.641 -3.576 1.00 54.84 89 VAL A CA 1
ATOM 725 C C . VAL A 1 89 ? 17.753 7.331 -2.454 1.00 54.84 89 VAL A C 1
ATOM 727 O O . VAL A 1 89 ? 18.978 7.316 -2.436 1.00 54.84 89 VAL A O 1
ATOM 730 N N . ASP A 1 90 ? 17.032 7.929 -1.513 1.00 56.16 90 ASP A N 1
ATOM 731 C CA . ASP A 1 90 ? 17.614 8.556 -0.312 1.00 56.16 90 ASP A CA 1
ATOM 732 C C . ASP A 1 90 ? 18.183 7.511 0.681 1.00 56.16 90 ASP A C 1
ATOM 734 O O . ASP A 1 90 ? 18.507 7.799 1.829 1.00 56.16 90 ASP A O 1
ATOM 738 N N . PHE A 1 91 ? 18.265 6.251 0.246 1.00 58.22 91 PHE A N 1
ATOM 739 C CA . PHE A 1 91 ? 18.641 5.089 1.031 1.00 58.22 91 PHE A CA 1
ATOM 740 C C . PHE A 1 91 ? 19.703 4.280 0.285 1.00 58.22 91 PHE A C 1
ATOM 742 O O . PHE A 1 91 ? 19.530 3.909 -0.876 1.00 58.22 91 PHE A O 1
ATOM 749 N N . ASP A 1 92 ? 20.775 3.930 0.991 1.00 61.91 92 ASP A N 1
ATOM 750 C CA . ASP A 1 92 ? 21.742 2.921 0.562 1.00 61.91 92 ASP A CA 1
ATOM 751 C C . ASP A 1 92 ? 21.106 1.520 0.640 1.00 61.91 92 ASP A C 1
ATOM 753 O O . ASP A 1 92 ? 21.394 0.712 1.523 1.00 61.91 92 ASP A O 1
ATOM 757 N N . ILE A 1 93 ? 20.197 1.227 -0.286 1.00 66.81 93 ILE A N 1
ATOM 758 C CA . ILE A 1 93 ? 19.579 -0.090 -0.429 1.00 66.81 93 ILE A CA 1
ATOM 759 C C . ILE A 1 93 ? 20.601 -0.997 -1.123 1.00 66.81 93 ILE A C 1
ATOM 761 O O . ILE A 1 93 ? 20.877 -0.820 -2.308 1.00 66.81 93 ILE A O 1
ATOM 765 N N . ARG A 1 94 ? 21.246 -1.910 -0.392 1.00 70.62 94 ARG A N 1
ATOM 766 C CA . ARG A 1 94 ? 22.380 -2.715 -0.896 1.00 70.62 94 ARG A CA 1
ATOM 767 C C . ARG A 1 94 ? 22.244 -4.215 -0.647 1.00 70.62 94 ARG A C 1
ATOM 769 O O . ARG A 1 94 ? 23.088 -4.971 -1.127 1.00 70.62 94 ARG A O 1
ATOM 776 N N . GLU A 1 95 ? 21.218 -4.639 0.079 1.00 77.19 95 GLU A N 1
ATOM 777 C CA . GLU A 1 95 ? 20.997 -6.042 0.424 1.00 77.19 95 GLU A CA 1
ATOM 778 C C . GLU A 1 95 ? 20.009 -6.705 -0.534 1.00 77.19 95 GLU A C 1
ATOM 780 O O . GLU A 1 95 ? 19.040 -6.086 -0.976 1.00 77.19 95 GLU A O 1
ATOM 785 N N . TYR A 1 96 ? 20.291 -7.965 -0.858 1.00 79.88 96 TYR A N 1
ATOM 786 C CA . TYR A 1 96 ? 19.417 -8.805 -1.666 1.00 79.88 96 TYR A CA 1
ATOM 787 C C . TYR A 1 96 ? 18.206 -9.257 -0.856 1.00 79.88 96 TYR A C 1
ATOM 789 O O . TYR A 1 96 ? 18.306 -9.498 0.349 1.00 79.88 96 TYR A O 1
ATOM 797 N N . ASP A 1 97 ? 17.079 -9.407 -1.542 1.00 84.88 97 ASP A N 1
ATOM 798 C CA . ASP A 1 97 ? 15.868 -9.951 -0.945 1.00 84.88 97 ASP A CA 1
ATOM 799 C C . ASP A 1 97 ? 15.889 -11.486 -0.978 1.00 84.88 97 ASP A C 1
ATOM 801 O O . ASP A 1 97 ? 16.760 -12.115 -1.585 1.00 84.88 97 ASP A O 1
ATOM 805 N N . GLN A 1 98 ? 14.918 -12.113 -0.314 1.00 87.69 98 GLN A N 1
ATOM 806 C CA . GLN A 1 98 ? 14.723 -13.556 -0.428 1.00 87.69 98 GLN A CA 1
ATOM 807 C C . GLN A 1 98 ? 14.060 -13.920 -1.769 1.00 87.69 98 GLN A C 1
ATOM 809 O O . GLN A 1 98 ? 13.326 -13.103 -2.338 1.00 87.69 98 GLN A O 1
ATOM 814 N N . PRO A 1 99 ? 14.279 -15.147 -2.278 1.00 91.19 99 PRO A N 1
ATOM 815 C CA . PRO A 1 99 ? 13.522 -15.664 -3.408 1.00 91.19 99 PRO A CA 1
ATOM 816 C C . PRO A 1 99 ? 12.013 -15.614 -3.149 1.00 91.19 99 PRO A C 1
ATOM 818 O O . PRO A 1 99 ? 11.556 -15.858 -2.034 1.00 91.19 99 PRO A O 1
ATOM 821 N N . THR A 1 100 ? 11.237 -15.329 -4.190 1.00 91.62 100 THR A N 1
ATOM 822 C CA . THR A 1 100 ? 9.774 -15.198 -4.112 1.00 91.62 100 THR A CA 1
ATOM 823 C C . THR A 1 100 ? 9.107 -16.082 -5.144 1.00 91.62 100 THR A C 1
ATOM 825 O O . THR A 1 100 ? 9.672 -16.281 -6.211 1.00 91.62 100 THR A O 1
ATOM 828 N N . GLU A 1 101 ? 7.908 -16.593 -4.873 1.00 91.69 101 GLU A N 1
ATOM 829 C CA . GLU A 1 101 ? 7.121 -17.315 -5.877 1.00 91.69 101 GLU A CA 1
ATOM 830 C C . GLU A 1 101 ? 6.342 -16.375 -6.812 1.00 91.69 101 GLU A C 1
ATOM 832 O O . GLU A 1 101 ? 6.314 -15.157 -6.637 1.00 91.69 101 GLU A O 1
ATOM 837 N N . ILE A 1 102 ? 5.709 -16.963 -7.831 1.00 89.25 102 ILE A N 1
ATOM 838 C CA . ILE A 1 102 ? 4.789 -16.255 -8.722 1.00 89.25 102 ILE A CA 1
ATOM 839 C C . ILE A 1 102 ? 3.605 -15.741 -7.901 1.00 89.25 102 ILE A C 1
ATOM 841 O O . ILE A 1 102 ? 2.959 -16.513 -7.192 1.00 89.25 102 ILE A O 1
ATOM 845 N N . MET A 1 103 ? 3.281 -14.455 -8.038 1.00 85.81 103 MET A N 1
ATOM 846 C CA . MET A 1 103 ? 2.251 -13.813 -7.226 1.00 85.81 103 MET A CA 1
ATOM 847 C C . MET A 1 103 ? 1.265 -13.014 -8.092 1.00 85.81 103 MET A C 1
ATOM 849 O O . MET A 1 103 ? 1.677 -12.117 -8.828 1.00 85.81 103 MET A O 1
ATOM 853 N N . PRO A 1 104 ? -0.049 -13.293 -8.025 1.00 84.94 104 PRO A N 1
ATOM 854 C CA . PRO A 1 104 ? -1.055 -12.467 -8.687 1.00 84.94 104 PRO A CA 1
ATOM 855 C C . PRO A 1 104 ? -1.151 -11.083 -8.034 1.00 84.94 104 PRO A C 1
ATOM 857 O O . PRO A 1 104 ? -1.049 -10.948 -6.812 1.00 84.94 104 PRO A O 1
ATOM 860 N N . VAL A 1 105 ? -1.397 -10.060 -8.851 1.00 83.50 105 VAL A N 1
ATOM 861 C CA . VAL A 1 105 ? -1.433 -8.658 -8.418 1.00 83.50 105 VAL A CA 1
ATOM 862 C C . VAL A 1 105 ? -2.794 -8.044 -8.698 1.00 83.50 105 VAL A C 1
ATOM 864 O O . VAL A 1 105 ? -3.380 -8.254 -9.761 1.00 83.50 105 VAL A O 1
ATOM 867 N N . SER A 1 106 ? -3.267 -7.236 -7.756 1.00 79.69 106 SER A N 1
ATOM 868 C CA . SER A 1 106 ? -4.438 -6.384 -7.924 1.00 79.69 106 SER A CA 1
ATOM 869 C C . SER A 1 106 ? -4.001 -4.947 -8.199 1.00 79.69 106 SER A C 1
ATOM 871 O O . SER A 1 106 ? -3.089 -4.421 -7.560 1.00 79.69 106 SER A O 1
ATOM 873 N N . ILE A 1 107 ? -4.674 -4.300 -9.148 1.00 77.56 107 ILE A N 1
ATOM 874 C CA . ILE A 1 107 ? -4.435 -2.901 -9.499 1.00 77.56 107 ILE A CA 1
ATOM 875 C C . ILE A 1 107 ? -5.585 -2.053 -8.985 1.00 77.56 107 ILE A C 1
ATOM 877 O O . ILE A 1 107 ? -6.758 -2.340 -9.232 1.00 77.56 107 ILE A O 1
ATOM 881 N N . PHE A 1 108 ? -5.232 -0.942 -8.361 1.00 79.31 108 PHE A N 1
ATOM 882 C CA . PHE A 1 108 ? -6.176 0.047 -7.887 1.00 79.31 108 PHE A CA 1
ATOM 883 C C . PHE A 1 108 ? -5.870 1.407 -8.509 1.00 79.31 108 PHE A C 1
ATOM 885 O O . PHE A 1 108 ? -4.712 1.782 -8.659 1.00 79.31 108 PHE A O 1
ATOM 892 N N . ALA A 1 109 ? -6.903 2.150 -8.890 1.00 79.88 109 ALA A N 1
ATOM 893 C CA . ALA A 1 109 ? -6.761 3.541 -9.301 1.00 79.88 109 ALA A CA 1
ATOM 894 C C . ALA A 1 109 ? -6.870 4.441 -8.069 1.00 79.88 109 ALA A C 1
ATOM 896 O O . ALA A 1 109 ? -7.786 4.254 -7.266 1.00 79.88 109 ALA A O 1
ATOM 897 N N . LEU A 1 110 ? -5.952 5.400 -7.941 1.00 78.25 110 LEU A N 1
ATOM 898 C CA . LEU A 1 110 ? -5.989 6.426 -6.910 1.00 78.25 110 LEU A CA 1
ATOM 899 C C 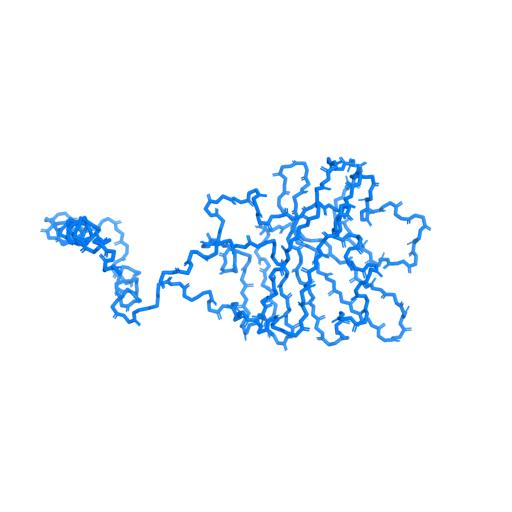. LEU A 1 110 ? -6.887 7.579 -7.382 1.00 78.25 110 LEU A C 1
ATOM 901 O O . LEU A 1 110 ? -6.520 8.287 -8.311 1.00 78.25 110 LEU A O 1
ATOM 905 N N . MET A 1 111 ? -8.055 7.761 -6.768 1.00 78.12 111 MET A N 1
ATOM 906 C CA . MET A 1 111 ? -9.064 8.745 -7.203 1.00 78.12 111 MET A CA 1
ATOM 907 C C . MET A 1 111 ? -8.888 10.128 -6.576 1.00 78.12 111 MET A C 1
ATOM 909 O O . MET A 1 111 ? -9.305 11.137 -7.139 1.00 78.12 111 MET A O 1
ATOM 913 N N . GLU A 1 112 ? -8.291 10.174 -5.390 1.00 80.88 112 GLU A N 1
ATOM 914 C CA . GLU A 1 112 ? -8.106 11.388 -4.608 1.00 80.88 112 GLU A CA 1
ATOM 915 C C . GLU A 1 112 ? -6.701 11.406 -4.022 1.00 80.88 112 GLU A C 1
ATOM 917 O O . GLU A 1 112 ? -6.053 10.370 -3.867 1.00 80.88 112 GLU A O 1
ATOM 922 N N . ASN A 1 113 ? -6.231 12.601 -3.676 1.00 83.56 113 ASN A N 1
ATOM 923 C CA . ASN A 1 113 ? -4.978 12.731 -2.955 1.00 83.56 113 ASN A CA 1
ATOM 924 C C . ASN A 1 113 ? -5.073 11.988 -1.616 1.00 83.56 113 ASN A C 1
ATOM 926 O O . ASN A 1 113 ? -6.000 12.222 -0.841 1.00 83.56 113 ASN A O 1
ATOM 930 N N . ALA A 1 114 ? -4.097 11.137 -1.321 1.00 83.44 114 ALA A N 1
ATOM 931 C CA . ALA A 1 114 ? -4.102 10.345 -0.100 1.00 83.44 114 ALA A CA 1
ATOM 932 C C . ALA A 1 114 ? -2.692 10.161 0.450 1.00 83.44 114 ALA A C 1
ATOM 934 O O . ALA A 1 114 ? -1.708 10.190 -0.279 1.00 83.44 114 ALA A 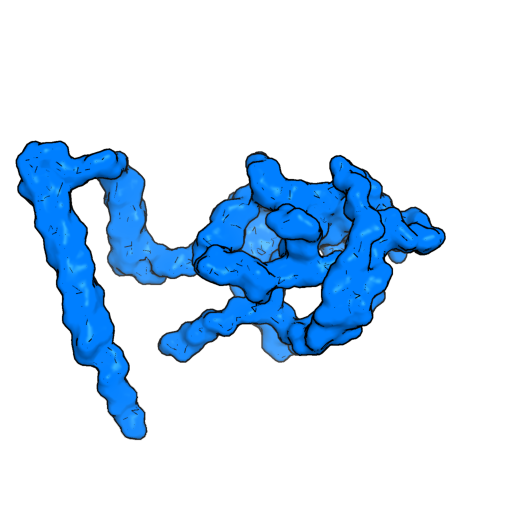O 1
ATOM 935 N N . THR A 1 115 ? -2.584 9.976 1.758 1.00 83.44 115 THR A N 1
ATOM 936 C CA . THR A 1 115 ? -1.347 9.557 2.428 1.00 83.44 115 THR A CA 1
ATOM 937 C C . THR A 1 115 ? -1.198 8.039 2.377 1.00 83.44 115 THR A C 1
ATOM 939 O O . THR A 1 115 ? -2.173 7.317 2.168 1.00 83.44 115 THR A O 1
ATOM 942 N N . PHE A 1 116 ? 0.006 7.527 2.645 1.00 79.81 116 PHE A N 1
ATOM 943 C CA . PHE A 1 116 ? 0.240 6.081 2.734 1.00 79.81 116 PHE A CA 1
ATOM 944 C C . PHE A 1 116 ? -0.731 5.407 3.715 1.00 79.81 116 PHE A C 1
ATOM 946 O O . PHE A 1 116 ? -1.377 4.418 3.382 1.00 79.81 116 PHE A O 1
ATOM 953 N N . THR A 1 117 ? -0.908 5.988 4.904 1.00 80.06 117 THR A N 1
ATOM 954 C CA . THR A 1 117 ? -1.838 5.478 5.919 1.00 80.06 117 THR A CA 1
ATOM 955 C C . THR A 1 117 ? -3.289 5.494 5.439 1.00 80.06 117 THR A C 1
ATOM 957 O O . THR A 1 117 ? -4.047 4.594 5.774 1.00 80.06 117 THR A O 1
ATOM 960 N N . GLN A 1 118 ? -3.694 6.473 4.630 1.00 78.88 118 GLN A N 1
ATOM 961 C CA . GLN A 1 118 ? -5.047 6.501 4.062 1.00 78.88 118 GLN A CA 1
ATOM 962 C C . GLN A 1 118 ? -5.244 5.459 2.954 1.00 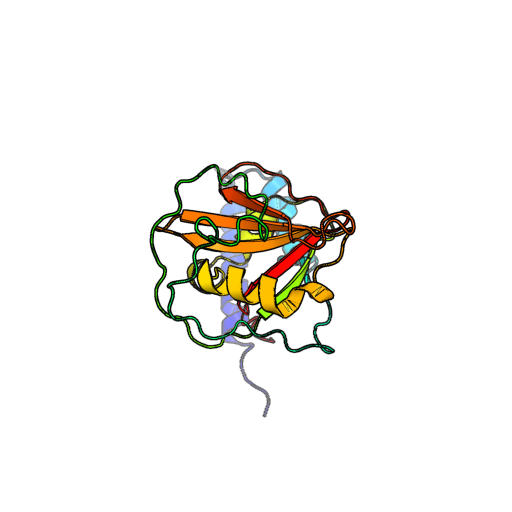78.88 118 GLN A C 1
ATOM 964 O O . GLN A 1 118 ? -6.338 4.918 2.826 1.00 78.88 118 GLN A O 1
ATOM 969 N N . MET A 1 119 ? -4.206 5.173 2.163 1.00 76.31 119 MET A N 1
ATOM 970 C CA . MET A 1 119 ? -4.274 4.192 1.073 1.00 76.31 119 MET A CA 1
ATOM 971 C C . MET A 1 119 ? -4.166 2.755 1.580 1.00 76.31 119 MET A C 1
ATOM 973 O O . MET A 1 119 ? -4.888 1.885 1.105 1.00 76.31 119 MET A O 1
ATOM 977 N N . PHE A 1 120 ? -3.281 2.509 2.546 1.00 73.69 120 PHE A N 1
ATOM 978 C CA . PHE A 1 120 ? -2.908 1.163 2.977 1.00 73.69 120 PHE A CA 1
ATOM 979 C C . PHE A 1 120 ? -3.238 0.875 4.442 1.00 73.69 120 PHE A C 1
ATOM 981 O O . PHE A 1 120 ? -3.329 -0.284 4.820 1.00 73.69 120 PHE A O 1
ATOM 988 N N . GLY A 1 121 ? -3.456 1.881 5.291 1.00 72.56 121 GLY A N 1
ATOM 989 C CA . GLY A 1 121 ? -3.608 1.679 6.738 1.00 72.56 121 GLY A CA 1
ATOM 990 C C . GLY A 1 121 ? -4.762 0.754 7.136 1.00 72.56 121 GLY A C 1
ATOM 991 O O . GLY A 1 121 ? -4.644 0.051 8.132 1.00 72.56 121 GLY A O 1
ATOM 992 N N . SER A 1 122 ? -5.841 0.697 6.348 1.00 65.88 122 SER A N 1
ATOM 993 C CA . SER A 1 122 ? -6.945 -0.255 6.551 1.00 65.88 122 SER A CA 1
ATOM 994 C C . SER A 1 122 ? -6.692 -1.639 5.946 1.00 65.88 122 SER A C 1
ATOM 996 O O . SER A 1 122 ? -7.345 -2.599 6.341 1.00 65.88 122 SER A O 1
ATOM 998 N N . LEU A 1 123 ? -5.769 -1.745 4.986 1.00 64.56 123 LEU A N 1
ATOM 999 C CA . LEU A 1 123 ? -5.432 -2.984 4.281 1.00 64.56 123 LEU A CA 1
ATOM 1000 C C . LEU A 1 123 ? -4.388 -3.807 5.049 1.00 64.56 123 LEU A C 1
ATOM 1002 O O . LEU A 1 123 ? -4.387 -5.029 4.980 1.00 64.56 123 LEU A O 1
ATOM 1006 N N . LEU A 1 124 ? -3.530 -3.140 5.819 1.00 62.53 124 LEU A N 1
ATOM 1007 C CA . LEU A 1 124 ? -2.356 -3.707 6.487 1.00 62.53 124 LEU A CA 1
ATOM 1008 C C . LEU A 1 124 ? -2.668 -4.421 7.820 1.00 62.53 124 LEU A C 1
ATOM 1010 O O . LEU A 1 124 ? -1.886 -4.285 8.759 1.00 62.53 124 LEU A O 1
ATOM 1014 N N . GLN A 1 125 ? -3.772 -5.176 7.945 1.00 60.69 125 GLN A N 1
ATOM 1015 C CA . GLN A 1 125 ? -3.952 -6.032 9.139 1.00 60.69 125 GLN A CA 1
ATOM 1016 C C . GLN A 1 125 ? -2.777 -7.014 9.283 1.00 60.69 125 GLN A C 1
ATOM 1018 O O . GLN A 1 125 ? -2.273 -7.203 10.387 1.00 60.69 125 GLN A O 1
ATOM 1023 N N . GLU A 1 126 ? -2.274 -7.518 8.152 1.00 69.31 126 GLU A N 1
ATOM 1024 C CA . GLU A 1 126 ? -1.001 -8.229 8.042 1.00 69.31 126 GLU A CA 1
ATOM 1025 C C . GLU A 1 126 ? -0.154 -7.545 6.958 1.00 69.31 126 GLU A C 1
ATOM 1027 O O . GLU A 1 126 ? -0.325 -7.804 5.768 1.00 69.31 126 GLU A O 1
ATOM 1032 N N . PRO A 1 127 ? 0.719 -6.590 7.331 1.00 68.19 127 PRO A N 1
ATOM 1033 C CA . PRO A 1 127 ? 1.439 -5.782 6.358 1.00 68.19 127 PRO A CA 1
ATOM 1034 C C . PRO A 1 127 ? 2.303 -6.629 5.425 1.00 68.19 127 PRO A C 1
ATOM 1036 O O . PRO A 1 127 ? 2.450 -6.279 4.264 1.00 68.19 127 PRO A O 1
ATOM 1039 N N . GLU A 1 128 ? 2.854 -7.740 5.908 1.00 73.31 128 GLU A N 1
ATOM 1040 C CA . GLU A 1 128 ? 3.847 -8.540 5.184 1.00 73.31 128 GLU A CA 1
ATOM 1041 C C . GLU A 1 128 ? 3.326 -9.123 3.867 1.00 73.31 128 GLU A C 1
ATOM 1043 O O . GLU A 1 128 ? 4.092 -9.203 2.911 1.00 73.31 128 GLU A O 1
ATOM 1048 N N . ASP A 1 129 ? 2.026 -9.402 3.781 1.00 73.94 129 ASP A N 1
ATOM 1049 C CA . ASP A 1 129 ? 1.398 -9.973 2.588 1.00 73.94 129 ASP A CA 1
ATOM 1050 C C . ASP A 1 129 ? 1.132 -8.941 1.487 1.00 73.94 129 ASP A C 1
ATOM 1052 O O . ASP A 1 129 ? 0.853 -9.319 0.350 1.00 73.94 129 ASP A O 1
ATOM 1056 N N . LEU A 1 130 ? 1.213 -7.643 1.807 1.00 78.12 130 LEU A N 1
ATOM 1057 C CA . LEU A 1 130 ? 0.903 -6.520 0.911 1.00 78.12 130 LEU A CA 1
ATOM 1058 C C . LEU A 1 130 ? 2.121 -5.954 0.169 1.00 78.12 130 LEU A C 1
ATOM 1060 O O . LEU A 1 130 ? 1.957 -5.206 -0.798 1.00 78.12 130 LEU A O 1
ATOM 1064 N N . PHE A 1 131 ? 3.332 -6.265 0.634 1.00 87.12 131 PHE A N 1
ATOM 1065 C CA . PHE A 1 131 ? 4.562 -5.678 0.110 1.00 87.12 131 PHE A CA 1
ATOM 1066 C C . PHE A 1 131 ? 5.319 -6.648 -0.789 1.00 87.12 131 PHE A C 1
ATOM 1068 O O . PHE A 1 131 ? 5.518 -7.814 -0.460 1.00 87.12 131 PHE A O 1
ATOM 1075 N N . PHE A 1 132 ? 5.829 -6.119 -1.897 1.00 91.25 132 PHE A N 1
ATOM 1076 C CA . PHE A 1 132 ? 6.737 -6.842 -2.781 1.00 91.25 132 PHE A CA 1
ATOM 1077 C C . PHE A 1 132 ? 8.187 -6.795 -2.281 1.00 91.25 132 PHE A C 1
ATOM 1079 O O . PHE A 1 132 ? 8.533 -6.028 -1.376 1.00 91.25 132 PHE A O 1
ATOM 1086 N N . THR A 1 133 ? 9.054 -7.578 -2.920 1.00 91.38 133 THR A N 1
ATOM 1087 C CA . THR A 1 133 ? 10.514 -7.406 -2.850 1.00 91.38 133 THR A CA 1
ATOM 1088 C C . THR A 1 133 ? 11.000 -6.435 -3.926 1.00 91.38 133 THR A C 1
ATOM 1090 O O . THR A 1 133 ? 10.327 -6.217 -4.937 1.00 91.38 133 THR A O 1
ATOM 1093 N N . GLN A 1 134 ? 12.198 -5.872 -3.772 1.00 90.00 134 GLN A N 1
ATOM 1094 C CA . GLN A 1 134 ? 12.821 -5.045 -4.810 1.00 90.00 134 GLN A CA 1
ATOM 1095 C C . GLN A 1 134 ? 12.965 -5.798 -6.128 1.00 90.00 134 GLN A C 1
ATOM 1097 O O . GLN A 1 134 ? 12.737 -5.227 -7.194 1.00 90.00 134 GLN A O 1
ATOM 1102 N N . ALA A 1 135 ? 13.319 -7.082 -6.055 1.00 90.31 135 ALA A N 1
ATOM 1103 C CA . ALA A 1 135 ? 13.496 -7.915 -7.232 1.00 90.31 135 ALA A CA 1
ATOM 1104 C C . ALA A 1 135 ? 12.180 -8.059 -8.011 1.00 90.31 135 ALA A C 1
ATOM 1106 O O . ALA A 1 135 ? 12.183 -7.958 -9.240 1.00 90.31 135 ALA A O 1
ATOM 1107 N N . GLN A 1 136 ? 11.055 -8.230 -7.307 1.00 92.06 136 GLN A N 1
ATOM 1108 C CA . GLN A 1 136 ? 9.724 -8.284 -7.917 1.00 92.06 136 GLN A CA 1
ATOM 1109 C C . GLN A 1 136 ? 9.339 -6.937 -8.528 1.00 92.06 136 GLN A C 1
ATOM 1111 O O . GLN A 1 136 ? 8.928 -6.895 -9.686 1.00 92.06 136 GLN A O 1
ATOM 1116 N N . VAL A 1 137 ? 9.545 -5.831 -7.802 1.00 91.12 137 VAL A N 1
ATOM 1117 C CA . VAL A 1 137 ? 9.295 -4.472 -8.314 1.00 91.12 137 VAL A CA 1
ATOM 1118 C C . VAL A 1 137 ? 10.104 -4.222 -9.589 1.00 91.12 137 VAL A C 1
ATOM 1120 O O . VAL A 1 137 ? 9.552 -3.789 -10.597 1.00 91.12 137 VAL A O 1
ATOM 1123 N N . LYS A 1 138 ? 11.403 -4.547 -9.584 1.00 89.56 138 LYS A N 1
ATOM 1124 C CA . LYS A 1 138 ? 12.274 -4.399 -10.755 1.00 89.56 138 LYS A CA 1
ATOM 1125 C C . LYS A 1 138 ? 11.758 -5.229 -11.932 1.00 89.56 138 LYS A C 1
ATOM 1127 O O . LYS A 1 138 ? 11.597 -4.700 -13.031 1.00 89.56 138 LYS A O 1
ATOM 1132 N N . SER A 1 139 ? 11.509 -6.520 -11.706 1.00 90.12 139 SER A N 1
ATOM 1133 C CA . SER A 1 139 ? 11.029 -7.444 -12.739 1.00 90.12 139 SER A CA 1
ATOM 1134 C C . SER A 1 139 ? 9.712 -6.962 -13.350 1.00 90.12 139 SER A C 1
ATOM 1136 O O . SER A 1 139 ? 9.568 -6.937 -14.573 1.00 90.12 139 SER A O 1
ATOM 1138 N N . PHE A 1 140 ? 8.793 -6.485 -12.510 1.00 90.00 140 PHE A N 1
ATOM 1139 C CA . PHE A 1 140 ? 7.521 -5.927 -12.937 1.00 90.00 140 PHE A CA 1
ATOM 1140 C C . PHE A 1 140 ? 7.682 -4.746 -13.883 1.00 90.00 140 PHE A C 1
ATOM 1142 O O . PHE A 1 140 ? 7.063 -4.734 -14.947 1.00 90.00 140 PHE A O 1
ATOM 1149 N N . ILE A 1 141 ? 8.506 -3.769 -13.499 1.00 88.12 141 ILE A N 1
ATOM 1150 C CA . ILE A 1 141 ? 8.683 -2.542 -14.274 1.00 88.12 141 ILE A CA 1
ATOM 1151 C C . ILE A 1 141 ? 9.306 -2.857 -15.632 1.00 88.12 141 ILE A C 1
ATOM 1153 O O . ILE A 1 141 ? 8.847 -2.340 -16.643 1.00 88.12 141 ILE A O 1
ATOM 1157 N N . LEU A 1 142 ? 10.296 -3.753 -15.671 1.00 86.69 142 LEU A N 1
ATOM 1158 C CA . LEU A 1 142 ? 10.929 -4.183 -16.919 1.00 86.69 142 LEU A CA 1
ATOM 1159 C C . LEU A 1 142 ? 9.966 -4.930 -17.848 1.00 86.69 142 LEU A C 1
ATOM 1161 O O . LEU A 1 142 ? 10.009 -4.737 -19.058 1.00 86.69 142 LEU A O 1
ATOM 1165 N N . LYS A 1 143 ? 9.100 -5.781 -17.295 1.00 87.88 143 LYS A N 1
ATOM 1166 C CA . LYS A 1 143 ? 8.175 -6.609 -18.077 1.00 87.88 143 LYS A CA 1
ATOM 1167 C C . LYS A 1 143 ? 6.946 -5.846 -18.570 1.00 87.88 143 LYS A C 1
ATOM 1169 O O . LYS A 1 143 ? 6.396 -6.195 -19.609 1.00 87.88 143 LYS A O 1
ATOM 1174 N N . ASN A 1 144 ? 6.490 -4.843 -17.821 1.00 85.25 144 ASN A N 1
ATOM 1175 C CA . ASN A 1 144 ? 5.213 -4.163 -18.054 1.00 85.25 144 ASN A CA 1
ATOM 1176 C C . ASN A 1 144 ? 5.397 -2.681 -18.417 1.00 85.25 144 ASN A C 1
ATOM 1178 O O . ASN A 1 144 ? 4.558 -1.860 -18.053 1.00 85.25 144 ASN A O 1
ATOM 1182 N N . GLN A 1 145 ? 6.476 -2.330 -19.126 1.00 83.62 145 GLN A N 1
ATOM 1183 C CA . GLN A 1 145 ? 6.749 -0.943 -19.534 1.00 83.62 145 GLN A CA 1
ATOM 1184 C C . GLN A 1 145 ? 5.576 -0.336 -20.315 1.00 83.62 145 GLN A C 1
ATOM 1186 O O . GLN A 1 145 ? 5.097 0.731 -19.951 1.00 83.62 145 GLN A O 1
ATOM 1191 N N . ASP A 1 146 ? 5.018 -1.076 -21.278 1.00 81.38 146 ASP A N 1
ATOM 1192 C CA . ASP A 1 146 ? 3.871 -0.645 -22.096 1.00 81.38 146 ASP A CA 1
ATOM 1193 C C . ASP A 1 146 ? 2.596 -0.344 -21.289 1.00 81.38 146 ASP A C 1
ATOM 1195 O O . ASP A 1 146 ? 1.650 0.261 -21.794 1.00 81.38 146 ASP A O 1
ATOM 1199 N N . TRP A 1 147 ? 2.518 -0.827 -20.047 1.00 78.06 147 TRP A N 1
ATOM 1200 C CA . TRP A 1 147 ? 1.373 -0.600 -19.169 1.00 78.06 147 TRP A CA 1
ATOM 1201 C C . TRP A 1 147 ? 1.532 0.657 -18.307 1.00 78.06 147 TRP A C 1
ATOM 1203 O O . TRP A 1 147 ? 0.538 1.247 -17.875 1.00 78.06 147 TRP A O 1
ATOM 1213 N N . LEU A 1 148 ? 2.769 1.069 -18.050 1.00 80.25 148 LEU A N 1
ATOM 1214 C CA . LEU A 1 148 ? 3.080 2.205 -17.199 1.00 80.25 148 LEU A CA 1
ATOM 1215 C C . LEU A 1 148 ? 2.845 3.486 -18.011 1.00 80.25 148 LEU A C 1
ATOM 1217 O O . LEU A 1 148 ? 3.603 3.839 -18.906 1.00 80.25 148 LEU A O 1
ATOM 1221 N N . HIS A 1 149 ? 1.720 4.145 -17.736 1.00 72.19 149 HIS A N 1
ATOM 1222 C CA . HIS A 1 149 ? 1.231 5.271 -18.529 1.00 72.19 149 HIS A CA 1
ATOM 1223 C C . HIS A 1 149 ? 2.047 6.544 -18.264 1.00 72.19 149 HIS A C 1
ATOM 1225 O O . HIS A 1 149 ? 2.352 6.852 -17.116 1.00 72.19 149 HIS A O 1
ATOM 1231 N N . GLU A 1 150 ? 2.335 7.319 -19.309 1.00 71.88 150 GLU A N 1
ATOM 1232 C CA . GLU A 1 150 ? 3.204 8.508 -19.233 1.00 71.88 150 GLU A CA 1
ATOM 1233 C C . GLU A 1 150 ? 2.701 9.590 -18.275 1.00 71.88 150 GLU A C 1
ATOM 1235 O O . GLU A 1 150 ? 3.480 10.230 -17.575 1.00 71.88 150 GLU A O 1
ATOM 1240 N N . ASP A 1 151 ? 1.385 9.764 -18.205 1.00 76.88 151 ASP A N 1
ATOM 1241 C CA . ASP A 1 151 ? 0.787 10.792 -17.355 1.00 76.88 151 ASP A CA 1
ATOM 1242 C C . ASP A 1 151 ? 0.553 10.328 -15.917 1.00 76.88 151 ASP A C 1
ATOM 1244 O O . ASP A 1 151 ? 0.184 11.145 -15.074 1.00 76.88 151 ASP A O 1
ATOM 1248 N N . CYS A 1 152 ? 0.757 9.037 -15.627 1.00 81.56 152 CYS A N 1
ATOM 1249 C CA . CYS A 1 152 ? 0.405 8.453 -14.342 1.00 81.56 152 CYS A CA 1
ATOM 1250 C C . CYS A 1 152 ? 1.610 7.945 -13.555 1.00 81.56 152 CYS A C 1
ATOM 1252 O O . CYS A 1 152 ? 2.524 7.311 -14.077 1.00 81.56 152 CYS A O 1
ATOM 1254 N N . ILE A 1 153 ? 1.552 8.151 -12.240 1.00 86.62 153 ILE A N 1
ATOM 1255 C CA . ILE A 1 153 ? 2.501 7.561 -11.303 1.00 86.62 153 ILE A CA 1
ATOM 1256 C C . ILE A 1 153 ? 1.928 6.234 -10.826 1.00 86.62 153 ILE A C 1
ATOM 1258 O O . ILE A 1 153 ? 0.808 6.166 -10.319 1.00 86.62 153 ILE A O 1
ATOM 1262 N N . THR A 1 154 ? 2.709 5.173 -10.972 1.00 88.12 154 THR A N 1
ATOM 1263 C CA . THR A 1 154 ? 2.398 3.876 -10.381 1.00 88.12 154 THR A CA 1
ATOM 1264 C C . THR A 1 154 ? 3.118 3.737 -9.047 1.00 88.12 154 THR A C 1
ATOM 1266 O O . THR A 1 154 ? 4.343 3.775 -8.988 1.00 88.12 154 THR A O 1
ATOM 1269 N N . HIS A 1 155 ? 2.358 3.570 -7.973 1.00 89.00 155 HIS A N 1
ATOM 1270 C CA . HIS A 1 155 ? 2.838 3.365 -6.616 1.00 89.00 155 HIS A CA 1
ATOM 1271 C C . HIS A 1 155 ? 2.916 1.867 -6.321 1.00 89.00 155 HIS A C 1
ATOM 1273 O O . HIS A 1 155 ? 1.901 1.167 -6.349 1.00 89.00 155 HIS A O 1
ATOM 1279 N N . ILE A 1 156 ? 4.119 1.375 -6.033 1.00 90.38 156 ILE A N 1
ATOM 1280 C CA . ILE A 1 156 ? 4.371 -0.035 -5.728 1.00 90.38 156 ILE A CA 1
ATOM 1281 C C . ILE A 1 156 ? 4.963 -0.124 -4.318 1.00 90.38 156 ILE A C 1
ATOM 1283 O O . ILE A 1 156 ? 6.124 0.249 -4.123 1.00 90.38 156 ILE A O 1
ATOM 1287 N N . PRO A 1 157 ? 4.189 -0.558 -3.312 1.00 90.00 157 PRO A N 1
ATOM 1288 C CA . PRO A 1 157 ? 4.694 -0.724 -1.964 1.00 90.00 157 PRO A CA 1
ATOM 1289 C C . PRO A 1 157 ? 5.596 -1.961 -1.895 1.00 90.00 157 PRO A C 1
ATOM 1291 O O . PRO A 1 157 ? 5.247 -3.039 -2.370 1.00 90.00 157 PRO A O 1
ATOM 1294 N N . PHE A 1 158 ? 6.764 -1.817 -1.276 1.00 89.88 158 PHE A N 1
ATOM 1295 C CA . PHE A 1 158 ? 7.697 -2.923 -1.066 1.00 89.88 158 PHE A CA 1
ATOM 1296 C C . PHE A 1 158 ? 8.360 -2.846 0.314 1.00 89.88 158 PHE A C 1
ATOM 1298 O O . PHE A 1 158 ? 8.333 -1.804 0.977 1.00 89.88 158 PHE A O 1
ATOM 1305 N N . LYS A 1 159 ? 8.927 -3.963 0.773 1.00 88.19 159 LYS A N 1
ATOM 1306 C CA . LYS A 1 159 ? 9.609 -4.070 2.069 1.00 88.19 159 LYS A CA 1
ATOM 1307 C C . LYS A 1 159 ? 11.102 -4.271 1.835 1.00 88.19 159 LYS A C 1
ATOM 1309 O O . LYS A 1 159 ? 11.492 -5.063 0.988 1.00 88.19 159 LYS A O 1
ATOM 1314 N N . TYR A 1 160 ? 11.931 -3.573 2.604 1.00 85.56 160 TYR A N 1
ATOM 1315 C CA . TYR A 1 160 ? 13.385 -3.722 2.581 1.00 85.56 160 TYR A CA 1
ATOM 1316 C C . TYR A 1 160 ? 13.947 -3.578 3.993 1.00 85.56 160 TYR A C 1
ATOM 1318 O O . TYR A 1 160 ? 13.692 -2.573 4.654 1.00 85.56 160 TYR A O 1
ATOM 1326 N N . GLY A 1 161 ? 14.683 -4.580 4.484 1.00 83.75 161 GLY A N 1
ATOM 1327 C CA . GLY A 1 161 ? 15.309 -4.520 5.814 1.00 83.75 161 GLY A CA 1
ATOM 1328 C C . GLY A 1 161 ? 14.325 -4.224 6.960 1.00 83.75 161 GLY A C 1
ATOM 1329 O O . GLY A 1 161 ? 14.664 -3.516 7.903 1.00 83.75 161 GLY A O 1
ATOM 1330 N N . GLY A 1 162 ? 13.071 -4.682 6.852 1.00 84.38 162 GLY A N 1
ATOM 1331 C CA . GLY A 1 162 ? 12.005 -4.382 7.824 1.00 84.38 162 GLY A CA 1
ATOM 1332 C C . GLY A 1 162 ? 11.384 -2.981 7.703 1.00 84.38 162 GLY A C 1
ATOM 1333 O O . GLY A 1 162 ? 10.481 -2.641 8.468 1.00 84.38 162 GLY A O 1
ATOM 1334 N N . ILE A 1 163 ? 11.831 -2.176 6.741 1.00 84.56 163 ILE A N 1
ATOM 1335 C CA . ILE A 1 163 ? 11.292 -0.854 6.424 1.00 84.56 163 ILE A CA 1
ATOM 1336 C C . ILE A 1 163 ? 10.294 -0.991 5.275 1.00 84.56 163 ILE A C 1
ATOM 1338 O O . ILE A 1 163 ? 10.519 -1.726 4.316 1.00 84.56 163 ILE A O 1
ATOM 1342 N N . TYR A 1 164 ? 9.194 -0.253 5.373 1.00 85.69 164 TYR A N 1
ATOM 1343 C CA . TYR A 1 164 ? 8.181 -0.166 4.330 1.00 85.69 164 TYR A CA 1
ATOM 1344 C C . TYR A 1 164 ? 8.460 1.045 3.442 1.00 85.69 164 TYR A C 1
ATOM 1346 O O . TYR A 1 164 ? 8.630 2.168 3.927 1.00 85.69 164 TYR A O 1
ATOM 1354 N N . LEU A 1 165 ? 8.516 0.806 2.141 1.00 86.88 165 LEU A N 1
ATOM 1355 C CA . LEU A 1 165 ? 8.865 1.788 1.127 1.00 86.88 165 LEU A CA 1
ATOM 1356 C C . LEU A 1 165 ? 7.798 1.793 0.028 1.00 86.88 165 LEU A C 1
ATOM 1358 O O . LEU A 1 165 ? 7.028 0.844 -0.119 1.00 86.88 165 LEU A O 1
ATOM 1362 N N . VAL A 1 166 ? 7.756 2.870 -0.751 1.00 87.81 166 VAL A N 1
ATOM 1363 C CA . VAL A 1 166 ? 6.934 2.969 -1.962 1.00 87.81 166 VAL A CA 1
ATOM 1364 C C . VAL A 1 166 ? 7.824 3.371 -3.123 1.00 87.81 166 VAL A C 1
ATOM 1366 O O . VAL A 1 166 ? 8.510 4.391 -3.056 1.00 87.81 166 VAL A O 1
ATOM 1369 N N . ALA A 1 167 ? 7.808 2.570 -4.184 1.00 89.25 167 ALA A N 1
ATOM 1370 C CA . ALA A 1 167 ? 8.386 2.933 -5.466 1.00 89.25 167 ALA A CA 1
ATOM 1371 C C . ALA A 1 167 ? 7.337 3.698 -6.283 1.00 89.25 167 ALA A C 1
ATOM 1373 O O . ALA A 1 167 ? 6.292 3.150 -6.631 1.00 89.25 167 ALA A O 1
ATOM 1374 N N . ASN A 1 168 ? 7.623 4.962 -6.577 1.00 87.94 168 ASN A N 1
ATOM 1375 C CA . ASN A 1 168 ? 6.879 5.795 -7.509 1.00 87.94 168 ASN A CA 1
ATOM 1376 C C . ASN A 1 168 ? 7.498 5.629 -8.892 1.00 87.94 168 ASN A C 1
ATOM 1378 O O . ASN A 1 168 ? 8.592 6.129 -9.150 1.00 87.94 168 ASN A O 1
ATOM 1382 N N . VAL A 1 169 ? 6.798 4.916 -9.763 1.00 87.25 169 VAL A N 1
ATOM 1383 C CA . VAL A 1 169 ? 7.218 4.643 -11.135 1.00 87.25 169 VAL A CA 1
ATOM 1384 C C . VAL A 1 169 ? 6.483 5.593 -12.070 1.00 87.25 169 VAL A C 1
ATOM 1386 O O . VAL A 1 169 ? 5.256 5.643 -12.054 1.00 87.25 169 VAL A O 1
ATOM 1389 N N . SER A 1 170 ? 7.215 6.342 -12.884 1.00 85.31 170 SER A N 1
ATOM 1390 C CA . SER A 1 170 ? 6.660 7.237 -13.905 1.00 85.31 170 SER A CA 1
ATOM 1391 C C . SER A 1 170 ? 7.423 7.069 -15.212 1.00 85.31 170 SER A C 1
ATOM 1393 O O . SER A 1 170 ? 8.604 6.728 -15.194 1.00 85.31 170 SER A O 1
ATOM 1395 N N . PHE A 1 171 ? 6.762 7.299 -16.343 1.00 79.69 171 PHE A N 1
ATOM 1396 C CA . PHE A 1 171 ? 7.393 7.244 -17.660 1.00 79.69 171 PHE A CA 1
ATOM 1397 C C . PHE A 1 171 ? 7.378 8.625 -18.288 1.00 79.69 171 PHE A C 1
ATOM 1399 O O . PHE A 1 171 ? 6.328 9.243 -18.420 1.00 79.69 171 PHE A O 1
ATOM 1406 N N . LYS A 1 172 ? 8.547 9.106 -18.709 1.00 74.19 172 LYS A N 1
ATOM 1407 C CA . LYS A 1 172 ? 8.625 10.263 -19.597 1.00 74.19 172 LYS A CA 1
ATOM 1408 C C . LYS A 1 172 ? 8.921 9.759 -20.994 1.00 74.19 172 LYS A C 1
ATOM 1410 O O . LYS A 1 172 ? 9.966 9.166 -21.231 1.00 74.19 172 LYS A O 1
ATOM 1415 N N . LYS A 1 173 ? 8.013 10.049 -21.924 1.00 65.38 173 LYS A N 1
ATOM 1416 C CA . LYS A 1 173 ? 8.117 9.690 -23.347 1.00 65.38 173 LYS A CA 1
ATOM 1417 C C . LYS A 1 173 ? 9.419 10.162 -24.009 1.00 65.38 173 LYS A C 1
ATOM 1419 O O . LYS A 1 173 ? 9.818 9.623 -25.028 1.00 65.38 173 LYS A O 1
ATOM 1424 N N . SER A 1 174 ? 10.059 11.193 -23.453 1.00 72.38 174 SER A N 1
ATOM 1425 C CA . SER A 1 174 ? 11.329 11.728 -23.950 1.00 72.38 174 SER A CA 1
ATOM 1426 C C . SER A 1 174 ? 12.533 10.839 -23.656 1.00 72.38 174 SER A C 1
ATOM 1428 O O . SER A 1 174 ? 13.547 10.981 -24.334 1.00 72.38 174 SER A O 1
ATOM 1430 N N . ASP A 1 175 ? 12.435 9.973 -22.647 1.00 66.31 175 ASP A N 1
ATOM 1431 C CA . ASP A 1 175 ? 13.606 9.329 -22.059 1.00 66.31 175 ASP A CA 1
ATOM 1432 C C . ASP A 1 175 ? 13.670 7.831 -22.394 1.00 66.31 175 ASP A C 1
ATOM 1434 O O . ASP A 1 175 ? 14.694 7.227 -22.112 1.00 66.31 175 ASP A O 1
ATOM 1438 N N . ASP A 1 176 ? 12.616 7.226 -22.975 1.00 73.25 176 ASP A N 1
ATOM 1439 C CA . ASP A 1 176 ? 12.447 5.768 -23.214 1.00 73.25 176 ASP A CA 1
ATOM 1440 C C . ASP A 1 176 ? 12.700 4.882 -21.974 1.00 73.25 176 ASP A C 1
ATOM 1442 O O . ASP A 1 176 ? 12.794 3.656 -22.046 1.00 73.25 176 ASP A O 1
ATOM 1446 N N . ILE A 1 177 ? 12.811 5.513 -20.806 1.00 76.25 177 ILE A N 1
ATOM 1447 C CA . ILE A 1 177 ? 13.372 4.938 -19.595 1.00 76.25 177 ILE A CA 1
ATOM 1448 C C . ILE A 1 177 ? 12.425 5.247 -18.428 1.00 76.25 177 ILE A C 1
ATOM 1450 O O . ILE A 1 177 ? 12.085 6.417 -18.209 1.00 76.25 177 ILE A O 1
ATOM 1454 N N . PRO A 1 178 ? 12.005 4.235 -17.643 1.00 77.62 178 PRO A N 1
ATOM 1455 C CA . PRO A 1 178 ? 11.241 4.476 -16.429 1.00 77.62 178 PRO A CA 1
ATOM 1456 C C . PRO A 1 178 ? 12.007 5.366 -15.444 1.00 77.62 178 PRO A C 1
ATOM 1458 O O . PRO A 1 178 ? 13.163 5.138 -15.107 1.00 77.62 178 PRO A O 1
ATOM 1461 N N . SER A 1 179 ? 11.338 6.352 -14.867 1.00 81.69 179 SER A N 1
ATOM 1462 C CA . SER A 1 179 ? 11.831 7.036 -13.677 1.00 81.69 179 SER A CA 1
ATOM 1463 C C . SER A 1 179 ? 11.228 6.371 -12.445 1.00 81.69 179 SER A C 1
ATOM 1465 O O . SER A 1 179 ? 10.005 6.323 -12.299 1.00 81.69 179 SER A O 1
ATOM 1467 N N . VAL A 1 180 ? 12.077 5.843 -11.560 1.00 82.62 180 VAL A N 1
ATOM 1468 C CA . VAL A 1 180 ? 11.650 5.261 -10.281 1.00 82.62 180 VAL A CA 1
ATOM 1469 C C . VAL A 1 180 ? 12.210 6.077 -9.141 1.00 82.62 180 VAL A C 1
ATOM 1471 O O . VAL A 1 180 ? 13.422 6.155 -8.965 1.00 82.62 180 VAL A O 1
ATOM 1474 N N . ILE A 1 181 ? 11.321 6.637 -8.332 1.00 82.19 181 ILE A N 1
ATOM 1475 C CA . ILE A 1 181 ? 11.672 7.363 -7.116 1.00 82.19 181 ILE A CA 1
ATOM 1476 C C . ILE A 1 181 ? 11.179 6.548 -5.926 1.00 82.19 181 ILE A C 1
ATOM 1478 O O . ILE A 1 181 ? 10.025 6.132 -5.889 1.00 82.19 181 ILE A O 1
ATOM 1482 N N . VAL A 1 182 ? 12.048 6.301 -4.950 1.00 82.25 182 VAL A N 1
ATOM 1483 C CA . VAL A 1 182 ? 11.703 5.513 -3.762 1.00 82.25 182 VAL A CA 1
ATOM 1484 C C . VAL A 1 182 ? 11.502 6.443 -2.576 1.00 82.25 182 VAL A C 1
ATOM 1486 O O . VAL A 1 182 ? 12.370 7.256 -2.261 1.00 82.25 182 VAL A O 1
ATOM 1489 N N . HIS A 1 183 ? 10.378 6.284 -1.883 1.00 81.25 183 HIS A N 1
ATOM 1490 C CA . HIS A 1 183 ? 10.060 7.041 -0.678 1.00 81.25 183 HIS A CA 1
ATOM 1491 C C . HIS A 1 183 ? 9.833 6.128 0.522 1.00 81.25 183 HIS A C 1
ATOM 1493 O O . HIS A 1 183 ? 9.349 5.002 0.397 1.00 81.25 183 HIS A O 1
ATOM 1499 N N . ASN A 1 184 ? 10.141 6.648 1.710 1.00 80.25 184 ASN A N 1
ATOM 1500 C CA . ASN A 1 184 ? 9.779 6.002 2.964 1.00 80.25 184 ASN A CA 1
ATOM 1501 C C . ASN A 1 184 ? 8.277 6.165 3.223 1.00 80.25 184 ASN A C 1
ATOM 1503 O O . ASN A 1 184 ? 7.775 7.289 3.239 1.00 80.25 184 ASN A O 1
ATOM 1507 N N . SER A 1 185 ? 7.566 5.062 3.468 1.00 78.31 185 SER A N 1
ATOM 1508 C CA . SER A 1 185 ? 6.109 5.085 3.644 1.00 78.31 185 SER A CA 1
ATOM 1509 C C . SER A 1 185 ? 5.648 5.842 4.894 1.00 78.31 185 SER A C 1
ATOM 1511 O O . SER A 1 185 ? 4.509 6.302 4.948 1.00 78.31 185 SER A O 1
ATOM 1513 N N . LYS A 1 186 ? 6.529 6.001 5.892 1.00 76.44 186 LYS A N 1
ATOM 1514 C CA . LYS A 1 186 ? 6.250 6.753 7.125 1.00 76.44 186 LYS A CA 1
ATOM 1515 C C . LYS A 1 186 ? 6.378 8.264 6.951 1.00 76.44 186 LYS A C 1
ATOM 1517 O O . LYS A 1 186 ? 5.961 9.006 7.840 1.00 76.44 186 LYS A O 1
ATOM 1522 N N . ALA A 1 187 ? 6.972 8.735 5.854 1.00 75.00 187 ALA A N 1
ATOM 1523 C CA . ALA A 1 187 ? 7.027 10.162 5.580 1.00 75.00 187 ALA A CA 1
ATOM 1524 C C . ALA A 1 187 ? 5.602 10.686 5.304 1.00 75.00 187 ALA A C 1
ATOM 1526 O O . ALA A 1 187 ? 4.824 9.992 4.646 1.00 75.00 187 ALA A O 1
ATOM 1527 N N . PRO A 1 188 ? 5.243 11.901 5.761 1.00 70.75 188 PRO A N 1
ATOM 1528 C CA . PRO A 1 188 ? 3.917 12.493 5.568 1.00 70.75 188 PRO A CA 1
ATOM 1529 C C . PRO A 1 188 ? 3.717 12.988 4.124 1.00 70.75 188 PRO A C 1
ATOM 1531 O O . PRO A 1 188 ? 3.356 14.137 3.882 1.00 70.75 188 PRO A O 1
ATOM 1534 N N . GLN A 1 189 ? 3.998 12.131 3.146 1.00 76.94 189 GLN A N 1
ATOM 1535 C CA . GLN A 1 189 ? 3.813 12.433 1.739 1.00 76.94 189 GLN A CA 1
ATOM 1536 C C . GLN A 1 189 ? 2.354 12.242 1.337 1.00 76.94 189 GLN A C 1
ATOM 1538 O O . GLN A 1 189 ? 1.693 11.275 1.730 1.00 76.94 189 GLN A O 1
ATOM 1543 N N . ILE A 1 190 ? 1.875 13.186 0.533 1.00 77.81 190 ILE A N 1
ATOM 1544 C CA . ILE A 1 190 ? 0.573 13.122 -0.117 1.00 77.81 190 ILE A CA 1
ATOM 1545 C C . ILE A 1 190 ? 0.813 12.615 -1.536 1.00 77.81 190 ILE A C 1
ATOM 1547 O O . ILE A 1 190 ? 1.493 13.263 -2.330 1.00 77.81 190 ILE A O 1
ATOM 1551 N N . TYR A 1 191 ? 0.249 11.4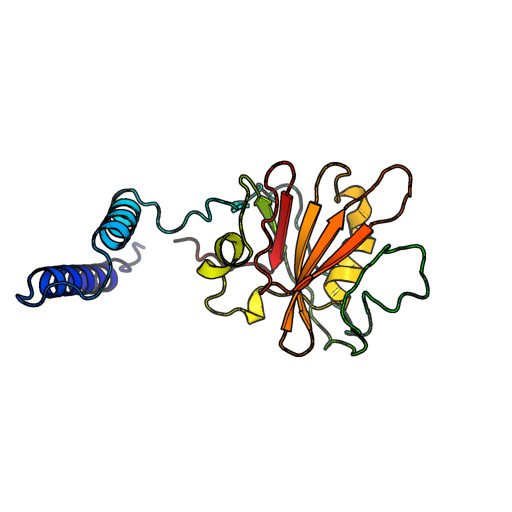56 -1.840 1.00 80.44 191 TYR A N 1
ATOM 1552 C CA . TYR A 1 191 ? 0.248 10.862 -3.166 1.00 80.44 191 TYR A CA 1
ATOM 1553 C C . TYR A 1 191 ? -0.910 11.471 -3.948 1.00 80.44 191 TYR A C 1
ATOM 1555 O O . TYR A 1 191 ? -2.024 11.557 -3.427 1.00 80.44 191 TYR A O 1
ATOM 1563 N N . SER A 1 192 ? -0.648 11.964 -5.160 1.00 75.62 192 SER A N 1
ATOM 1564 C CA . SER A 1 192 ? -1.667 12.680 -5.924 1.00 75.62 192 SER A CA 1
ATOM 1565 C C . SER A 1 192 ? -2.595 11.732 -6.677 1.00 75.62 192 SER A C 1
ATOM 1567 O O . SER A 1 192 ? -2.132 10.886 -7.436 1.00 75.62 192 SER A O 1
ATOM 1569 N N . GLY A 1 193 ? -3.906 11.927 -6.528 1.00 63.00 193 GLY A N 1
ATOM 1570 C CA . GLY A 1 193 ? -4.925 11.163 -7.253 1.00 63.00 193 GLY A CA 1
ATOM 1571 C C . GLY A 1 193 ? -5.185 11.636 -8.684 1.00 63.00 193 GLY A C 1
ATOM 1572 O O . GLY A 1 193 ? -5.953 11.006 -9.396 1.00 63.00 193 GLY A O 1
ATOM 1573 N N . MET A 1 194 ? -4.557 12.726 -9.146 1.00 62.25 194 MET A N 1
ATOM 1574 C CA . MET A 1 194 ? -4.831 13.248 -10.495 1.00 62.25 194 MET A CA 1
ATOM 1575 C C . MET A 1 194 ? -4.380 12.302 -11.623 1.00 62.25 194 MET A C 1
ATOM 1577 O O . MET A 1 194 ? -4.902 12.411 -12.728 1.00 62.25 194 MET A O 1
ATOM 1581 N N . CYS A 1 195 ? -3.467 11.360 -11.349 1.00 64.38 195 CYS A N 1
ATOM 1582 C CA . CYS A 1 195 ? -3.134 10.242 -12.241 1.00 64.38 195 CYS A CA 1
ATOM 1583 C C . CYS A 1 195 ? -2.333 9.170 -11.469 1.00 64.38 195 CYS A C 1
ATOM 1585 O O . CYS A 1 195 ? -1.190 8.860 -11.795 1.00 64.38 195 CYS A O 1
ATOM 1587 N N . GLY A 1 196 ? -2.873 8.651 -10.366 1.00 62.25 196 GLY A N 1
ATOM 1588 C CA . GLY A 1 196 ? -2.189 7.632 -9.561 1.00 62.25 196 GLY A CA 1
ATOM 1589 C C . GLY A 1 196 ? -2.734 6.232 -9.839 1.00 62.25 196 GLY A C 1
ATOM 1590 O O . GLY A 1 196 ? -3.944 6.022 -9.854 1.00 62.25 196 GLY A O 1
ATOM 1591 N N . THR A 1 197 ? -1.862 5.249 -10.032 1.00 69.62 197 THR A N 1
ATOM 1592 C CA . THR A 1 197 ? -2.221 3.822 -9.988 1.00 69.62 197 THR A CA 1
ATOM 1593 C C . THR A 1 197 ? -1.449 3.163 -8.856 1.00 69.62 197 THR A C 1
ATOM 1595 O O . THR A 1 197 ? -0.311 3.525 -8.598 1.00 69.62 197 THR A O 1
ATOM 1598 N N . ILE A 1 198 ? -2.043 2.209 -8.153 1.00 71.12 198 ILE A N 1
ATOM 1599 C CA . ILE A 1 198 ? -1.404 1.478 -7.060 1.00 71.12 198 ILE A CA 1
ATOM 1600 C C . ILE A 1 198 ? -1.436 -0.007 -7.378 1.00 71.12 198 ILE A C 1
ATOM 1602 O O . ILE A 1 198 ? -2.491 -0.560 -7.695 1.00 71.12 198 ILE A O 1
ATOM 1606 N N . LEU A 1 199 ? -0.279 -0.650 -7.277 1.00 69.00 199 LEU A N 1
ATOM 1607 C CA . LEU A 1 199 ? -0.157 -2.100 -7.363 1.00 69.00 199 LEU A CA 1
ATOM 1608 C C . LEU A 1 199 ? -0.107 -2.673 -5.959 1.00 69.00 199 LEU A C 1
ATOM 1610 O O . LEU A 1 199 ? 0.688 -2.232 -5.138 1.00 69.00 199 LEU A O 1
ATOM 1614 N N . LEU A 1 200 ? -0.940 -3.668 -5.698 1.00 68.19 200 LEU A N 1
ATOM 1615 C CA . LEU A 1 200 ? -0.961 -4.388 -4.436 1.00 68.19 200 LEU A CA 1
ATOM 1616 C C . LEU A 1 200 ? -0.903 -5.878 -4.707 1.00 68.19 200 LEU A C 1
ATOM 1618 O O . LEU A 1 200 ? -1.635 -6.385 -5.563 1.00 68.19 200 LEU A O 1
ATOM 1622 N N . SER A 1 201 ? -0.065 -6.593 -3.960 1.00 61.69 201 SER A N 1
ATOM 1623 C CA . SER A 1 201 ? -0.184 -8.045 -3.896 1.00 61.69 201 SER A CA 1
ATOM 1624 C C . SER A 1 201 ? -1.590 -8.376 -3.415 1.00 61.69 201 SER A C 1
ATOM 1626 O O . SER A 1 201 ? -2.230 -7.610 -2.686 1.00 61.69 201 SER A O 1
ATOM 1628 N N . ARG A 1 202 ? -2.130 -9.463 -3.961 1.00 56.31 202 ARG A N 1
ATOM 1629 C CA . ARG A 1 202 ? -3.543 -9.801 -3.852 1.00 56.31 202 ARG A CA 1
ATOM 1630 C C . ARG A 1 202 ? -4.010 -9.742 -2.396 1.00 56.31 202 ARG A C 1
ATOM 1632 O O . ARG A 1 202 ? -3.775 -10.666 -1.628 1.00 56.31 202 ARG A O 1
ATOM 1639 N N . ILE A 1 203 ? -4.771 -8.702 -2.059 1.00 50.25 203 ILE A N 1
ATOM 1640 C CA . ILE A 1 203 ? -5.670 -8.755 -0.913 1.00 50.25 203 ILE A CA 1
ATOM 1641 C C . ILE A 1 203 ? -6.662 -9.850 -1.272 1.00 50.25 203 ILE A C 1
ATOM 1643 O O . ILE A 1 203 ? -7.428 -9.708 -2.233 1.00 50.25 203 ILE A O 1
ATOM 1647 N N . VAL A 1 204 ? -6.633 -10.965 -0.548 1.00 38.72 204 VAL A N 1
ATOM 1648 C CA . VAL A 1 204 ? -7.767 -11.883 -0.544 1.00 38.72 204 VAL A CA 1
ATOM 1649 C C . VAL A 1 204 ? -8.881 -11.122 0.159 1.00 38.72 204 VAL A C 1
ATOM 1651 O O . VAL A 1 204 ? -9.066 -11.245 1.361 1.00 38.72 204 VAL A O 1
ATOM 1654 N N . VAL A 1 205 ? -9.578 -10.253 -0.575 1.00 38.06 205 VAL A N 1
ATOM 1655 C CA . VAL A 1 205 ? -10.843 -9.704 -0.104 1.00 38.06 205 VAL A CA 1
ATOM 1656 C C . VAL A 1 205 ? -11.750 -10.925 -0.057 1.00 38.06 20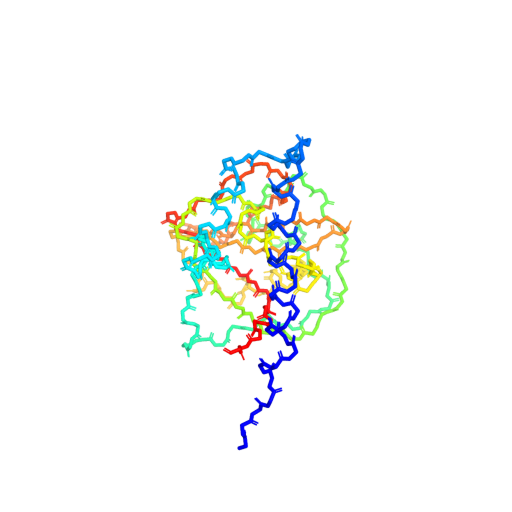5 VAL A C 1
ATOM 1658 O O . VAL A 1 205 ? -12.001 -11.503 -1.121 1.00 38.06 205 VAL A O 1
ATOM 1661 N N . PRO A 1 206 ? -12.184 -11.394 1.124 1.00 31.97 206 PRO A N 1
ATOM 1662 C CA . PRO A 1 206 ? -13.149 -12.470 1.160 1.00 31.97 206 PRO A CA 1
ATOM 1663 C C . PRO A 1 206 ? -14.377 -11.921 0.439 1.00 31.97 206 PRO A C 1
ATOM 1665 O O . PRO A 1 206 ? -14.938 -10.902 0.846 1.00 31.97 206 PRO A O 1
ATOM 1668 N N . CYS A 1 207 ? -14.735 -12.521 -0.693 1.00 29.95 207 CYS A N 1
ATOM 1669 C CA . CYS A 1 207 ? -16.013 -12.242 -1.323 1.00 29.95 207 CYS A CA 1
ATOM 1670 C C . CYS A 1 207 ? -17.083 -12.762 -0.355 1.00 29.95 207 CYS A C 1
ATOM 1672 O O . CYS A 1 207 ? -17.330 -13.967 -0.320 1.00 29.95 207 CYS A O 1
ATOM 1674 N N . TYR A 1 208 ? -17.619 -11.873 0.481 1.00 35.53 208 TYR A N 1
ATOM 1675 C CA . TYR A 1 208 ? -18.789 -12.124 1.319 1.00 35.53 208 TYR A CA 1
ATOM 1676 C C . TYR A 1 208 ? -20.068 -11.906 0.512 1.00 35.53 208 TYR A C 1
ATOM 1678 O O . TYR A 1 208 ? -20.119 -10.913 -0.251 1.00 35.53 208 TYR A O 1
#

Radius of gyration: 20.77 Å; chains: 1; bounding box: 53×40×58 Å

Foldseek 3Di:
DDPPPPDVVVVVVVVVVVVVVVQCPDPVHHPDDPVVVVVVVVCVVVVVPDPLLFWDFDPCVPPFDKQAWDQQQAAPVDPPCPLAEPEPPVDPQDDGDHTDHIFTKTKTAGQFWDALCSNCVVVPPPVVQWADHNRSVVSRCVVPVVVADQVEWEWHWHDGPNFIKIWTWHDDPVRSHIYTYIDGSPPRDIDGNPHYMYMTGDDPPPPD